Protein AF-A0A821E8X0-F1 (afdb_monomer)

Radius of gyration: 17.57 Å; Cα contacts (8 Å, |Δi|>4): 312; chains: 1; bounding box: 38×37×50 Å

Solvent-accessible surface area (backbone atoms only — not comparable to full-atom values): 11209 Å² total; per-residue (Å²): 101,41,53,55,31,28,46,51,40,46,49,54,53,49,54,29,69,76,65,68,41,63,65,61,46,63,68,47,55,81,60,68,79,56,89,47,58,72,60,90,82,61,58,71,84,34,89,43,39,35,38,46,49,31,26,50,44,35,32,33,53,45,46,32,52,53,23,59,74,68,68,35,64,71,61,25,52,52,31,51,54,51,40,58,50,48,58,52,47,46,53,74,66,29,52,42,74,78,47,99,88,43,33,34,58,23,36,52,37,88,67,97,72,61,74,22,38,36,44,53,30,58,48,21,46,52,50,19,47,75,69,71,67,46,78,82,60,63,64,74,58,51,50,35,25,55,55,42,39,50,74,70,22,58,52,87,61,19,32,28,33,39,35,56,60,76,77,78,86,47,84,61,34,80,31,71,41,69,61,27,12,40,50,53,18,54,50,30,46,77,66,72,42,55,68,69,76,19,40,55,41,39,56,30,55,71,79,119

Structure (mmCIF, N/CA/C/O backbone):
data_AF-A0A821E8X0-F1
#
_entry.id   AF-A0A821E8X0-F1
#
loop_
_atom_site.group_PDB
_atom_site.id
_atom_site.type_symbol
_atom_site.label_atom_id
_atom_site.label_alt_id
_atom_site.label_comp_id
_atom_site.label_asym_id
_atom_site.label_entity_id
_atom_site.label_seq_id
_atom_site.pdbx_PDB_ins_code
_atom_site.Cartn_x
_atom_site.Cartn_y
_atom_site.Cartn_z
_atom_site.occupancy
_atom_site.B_iso_or_equiv
_atom_site.auth_seq_id
_atom_site.auth_comp_id
_atom_site.auth_asym_id
_atom_site.auth_atom_id
_atom_site.pdbx_PDB_model_num
ATOM 1 N N . MET A 1 1 ? 11.176 7.048 7.424 1.00 54.38 1 MET A N 1
ATOM 2 C CA . MET A 1 1 ? 10.385 6.013 6.717 1.00 54.38 1 MET A CA 1
ATOM 3 C C . MET A 1 1 ? 9.177 5.729 7.616 1.00 54.38 1 MET A C 1
ATOM 5 O O . MET A 1 1 ? 8.821 6.705 8.246 1.00 54.38 1 MET A O 1
ATOM 9 N N . GLY A 1 2 ? 8.496 4.585 7.737 1.00 54.62 2 GLY A N 1
ATOM 10 C CA . GLY A 1 2 ? 7.294 4.522 8.618 1.00 54.62 2 GLY A CA 1
ATOM 11 C C . GLY A 1 2 ? 6.857 3.136 9.096 1.00 54.62 2 GLY A C 1
ATOM 12 O O . GLY A 1 2 ? 5.788 2.981 9.683 1.00 54.62 2 GLY A O 1
ATOM 13 N N . ASP A 1 3 ? 7.639 2.113 8.791 1.00 63.00 3 ASP A N 1
ATOM 14 C CA . ASP A 1 3 ? 7.228 0.715 8.808 1.00 63.00 3 ASP A CA 1
ATOM 15 C C . ASP A 1 3 ? 7.096 0.111 10.208 1.00 63.00 3 ASP A C 1
ATOM 17 O O . ASP A 1 3 ? 6.055 -0.471 10.493 1.00 63.00 3 ASP A O 1
ATOM 21 N N . VAL A 1 4 ? 8.068 0.292 11.107 1.00 69.00 4 VAL A N 1
ATOM 22 C CA . VAL A 1 4 ? 8.032 -0.355 12.437 1.00 69.00 4 VAL A CA 1
ATOM 23 C C . VAL A 1 4 ? 6.888 0.181 13.296 1.00 69.00 4 VAL A C 1
ATOM 25 O O . VAL A 1 4 ? 6.180 -0.595 13.928 1.00 69.00 4 VAL A O 1
ATOM 28 N N . THR A 1 5 ? 6.640 1.490 13.269 1.00 76.00 5 THR A N 1
ATOM 29 C CA . THR A 1 5 ? 5.491 2.081 13.975 1.00 76.00 5 THR A CA 1
ATOM 30 C C . THR A 1 5 ? 4.170 1.652 13.367 1.00 76.00 5 THR A C 1
ATOM 32 O O . THR A 1 5 ? 3.249 1.303 14.093 1.00 76.00 5 THR A O 1
ATOM 35 N N . THR A 1 6 ? 4.069 1.614 12.038 1.00 81.06 6 THR A N 1
ATOM 36 C CA . THR A 1 6 ? 2.856 1.116 11.380 1.00 81.06 6 THR A CA 1
ATOM 37 C C . THR A 1 6 ? 2.5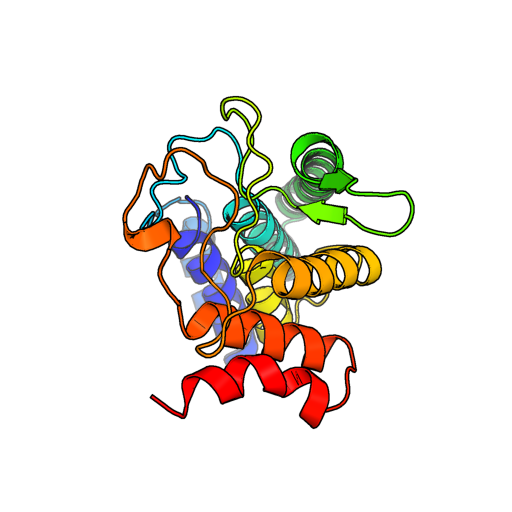85 -0.337 11.772 1.00 81.06 6 THR A C 1
ATOM 39 O O . THR A 1 6 ? 1.462 -0.663 12.144 1.00 81.06 6 THR A O 1
ATOM 42 N N . ILE A 1 7 ? 3.611 -1.193 11.750 1.00 84.69 7 ILE A N 1
ATOM 43 C CA . ILE A 1 7 ? 3.509 -2.597 12.163 1.00 84.69 7 ILE A CA 1
ATOM 44 C C . ILE A 1 7 ? 3.108 -2.692 13.634 1.00 84.69 7 ILE A C 1
ATOM 46 O O . ILE A 1 7 ? 2.166 -3.408 13.939 1.00 84.69 7 ILE A O 1
ATOM 50 N N . PHE A 1 8 ? 3.724 -1.916 14.526 1.00 84.62 8 PHE A N 1
ATOM 51 C CA . PHE A 1 8 ? 3.355 -1.878 15.942 1.00 84.62 8 PHE A CA 1
ATOM 52 C C . PHE A 1 8 ? 1.869 -1.552 16.154 1.00 84.62 8 PHE A C 1
ATOM 54 O O . PHE A 1 8 ? 1.191 -2.215 16.941 1.00 84.62 8 PHE A O 1
ATOM 61 N N . ILE A 1 9 ? 1.342 -0.552 15.440 1.00 85.38 9 ILE A N 1
ATOM 62 C CA . ILE A 1 9 ? -0.074 -0.160 15.514 1.00 85.38 9 ILE A CA 1
ATOM 63 C C . ILE A 1 9 ? -0.972 -1.303 15.018 1.00 85.38 9 ILE A C 1
ATOM 65 O O . ILE A 1 9 ? -1.963 -1.639 15.669 1.00 85.38 9 ILE A O 1
ATOM 69 N N . LEU A 1 10 ? -0.617 -1.909 13.883 1.00 88.38 10 LEU A N 1
ATOM 70 C CA . LEU A 1 10 ? -1.367 -3.013 13.279 1.00 88.38 10 LEU A CA 1
ATOM 71 C C . LEU A 1 10 ? -1.365 -4.265 14.164 1.00 88.38 10 LEU A C 1
ATOM 73 O O . LEU A 1 10 ? -2.420 -4.839 14.422 1.00 88.38 10 LEU A O 1
ATOM 77 N N . GLU A 1 11 ? -0.204 -4.659 14.679 1.00 90.94 11 GLU A N 1
ATOM 78 C CA . GLU A 1 11 ? -0.056 -5.804 15.576 1.00 90.94 11 GLU A CA 1
ATOM 79 C C . GLU A 1 11 ? -0.778 -5.569 16.904 1.00 90.94 11 GLU A C 1
ATOM 81 O O . GLU A 1 11 ? -1.419 -6.483 17.416 1.00 90.94 11 GLU A O 1
ATOM 86 N N . THR A 1 12 ? -0.757 -4.344 17.442 1.00 89.12 12 THR A N 1
ATOM 87 C CA . THR A 1 12 ? -1.530 -3.997 18.647 1.00 89.12 12 THR A CA 1
ATOM 88 C C . THR A 1 12 ? -3.028 -4.227 18.429 1.00 89.12 12 THR A C 1
ATOM 90 O O . THR A 1 12 ? -3.690 -4.821 19.285 1.00 89.12 12 THR A O 1
ATOM 93 N N . LEU A 1 13 ? -3.567 -3.804 17.278 1.00 90.19 13 LEU A N 1
ATOM 94 C CA . LEU A 1 13 ? -4.963 -4.059 16.908 1.00 90.19 13 LEU A CA 1
ATOM 95 C C . LEU A 1 13 ? -5.251 -5.558 16.772 1.00 90.19 13 LEU A C 1
ATOM 97 O O . LEU A 1 13 ? -6.260 -6.041 17.289 1.00 90.19 13 LEU A O 1
ATOM 101 N N . GLU A 1 14 ? -4.378 -6.302 16.103 1.00 94.12 14 GLU A N 1
ATOM 102 C CA . GLU A 1 14 ? -4.617 -7.719 15.835 1.00 94.12 14 GLU A CA 1
ATOM 103 C C . GLU A 1 14 ? -4.514 -8.584 17.095 1.00 94.12 14 GLU A C 1
ATOM 105 O O . GLU A 1 14 ? -5.371 -9.436 17.339 1.00 94.12 14 GLU A O 1
ATOM 110 N N . LEU A 1 15 ? -3.540 -8.303 17.964 1.00 93.88 15 LEU A N 1
ATOM 111 C CA . LEU A 1 15 ? -3.424 -8.950 19.270 1.00 93.88 15 LEU A CA 1
ATOM 112 C C . LEU A 1 15 ? -4.677 -8.719 20.116 1.00 93.88 15 LEU A C 1
ATOM 114 O O . LEU A 1 15 ? -5.174 -9.659 20.744 1.00 93.88 15 LEU A O 1
ATOM 118 N N . TYR A 1 16 ? -5.235 -7.504 20.096 1.00 94.19 16 TYR A N 1
ATOM 119 C CA . TYR A 1 16 ? -6.516 -7.242 20.747 1.00 94.19 16 TYR A CA 1
ATOM 120 C C . TYR A 1 16 ? -7.645 -8.071 20.123 1.00 94.19 16 TYR A C 1
ATOM 122 O O . TYR A 1 16 ? -8.392 -8.716 20.853 1.00 94.19 16 TYR A O 1
ATOM 130 N N . ARG A 1 17 ? -7.765 -8.122 18.793 1.00 93.12 17 ARG A N 1
ATOM 131 C CA . ARG A 1 17 ? -8.826 -8.894 18.120 1.00 93.12 17 ARG A CA 1
ATOM 132 C C . ARG A 1 17 ? -8.772 -10.389 18.430 1.00 93.12 17 ARG A C 1
ATOM 134 O O . ARG A 1 17 ? -9.822 -11.008 18.582 1.00 93.12 17 ARG A O 1
ATOM 141 N N . TRP A 1 18 ? -7.579 -10.970 18.548 1.00 94.94 18 TRP A N 1
ATOM 142 C CA . TRP A 1 18 ? -7.419 -12.394 18.864 1.00 94.94 18 TRP A CA 1
ATOM 143 C C . TRP A 1 18 ? -7.712 -12.733 20.323 1.00 94.94 18 TRP A C 1
ATOM 145 O O . TRP A 1 18 ? -8.209 -13.819 20.615 1.00 94.94 18 TRP A O 1
ATOM 155 N N . THR A 1 19 ? -7.386 -11.830 21.246 1.00 96.44 19 THR A N 1
ATOM 156 C CA . THR A 1 19 ? -7.441 -12.108 22.691 1.00 96.44 19 THR A CA 1
ATOM 157 C C . THR A 1 19 ? -8.659 -11.503 23.379 1.00 96.44 19 THR A C 1
ATOM 159 O O . THR A 1 19 ? -9.064 -11.976 24.440 1.00 96.44 19 THR A O 1
ATOM 162 N N . ASN A 1 20 ? -9.244 -10.463 22.783 1.00 94.94 20 ASN A N 1
ATOM 163 C CA . ASN A 1 20 ? -10.219 -9.566 23.395 1.00 94.94 20 ASN A CA 1
ATOM 164 C C . ASN A 1 20 ? -9.734 -8.976 24.743 1.00 94.94 20 ASN A C 1
ATOM 166 O O . ASN A 1 20 ? -10.546 -8.656 25.616 1.00 94.94 20 ASN A O 1
ATOM 170 N N . ASP A 1 21 ? -8.414 -8.844 24.938 1.00 96.44 21 ASP A N 1
ATOM 171 C CA . ASP A 1 21 ? -7.816 -8.317 26.169 1.00 96.44 21 ASP A CA 1
ATOM 172 C C . ASP A 1 21 ? -7.805 -6.782 26.166 1.00 96.44 21 ASP A C 1
ATOM 174 O O . ASP A 1 21 ? -6.928 -6.115 25.611 1.00 96.44 21 ASP A O 1
ATOM 178 N N . PHE A 1 22 ? -8.815 -6.207 26.815 1.00 95.25 22 PHE A N 1
ATOM 179 C CA . PHE A 1 22 ? -8.956 -4.759 26.925 1.00 95.25 22 PHE A CA 1
ATOM 180 C C . PHE A 1 22 ? -7.922 -4.113 27.864 1.00 95.25 22 PHE A C 1
ATOM 182 O O . PHE A 1 22 ? -7.630 -2.926 27.716 1.00 95.25 22 PHE A O 1
ATOM 189 N N . ILE A 1 23 ? -7.367 -4.852 28.835 1.00 95.38 23 ILE A N 1
ATOM 190 C CA . ILE A 1 23 ? -6.338 -4.317 29.742 1.00 95.38 23 ILE A CA 1
ATOM 191 C C . ILE A 1 23 ? -5.039 -4.147 28.961 1.00 95.38 23 ILE A C 1
ATOM 193 O O . ILE A 1 23 ? -4.480 -3.053 28.963 1.00 95.38 23 ILE A O 1
ATOM 197 N N . PHE A 1 24 ? -4.635 -5.182 28.218 1.00 94.56 24 PHE A N 1
ATOM 198 C CA . PHE A 1 24 ? -3.509 -5.105 27.288 1.00 94.56 24 PHE A CA 1
ATOM 199 C C . PHE A 1 24 ? -3.659 -3.921 26.331 1.00 94.56 24 PHE A C 1
ATOM 201 O O . PHE A 1 24 ? -2.756 -3.093 26.227 1.00 94.56 24 PHE A O 1
ATOM 208 N N . LEU A 1 25 ? -4.819 -3.789 25.675 1.00 92.81 25 LEU A N 1
ATOM 209 C CA . LEU A 1 25 ? -5.039 -2.687 24.740 1.00 92.81 25 LEU A CA 1
ATOM 210 C C . LEU A 1 25 ? -4.898 -1.319 25.426 1.00 92.81 25 LEU A C 1
ATOM 212 O O . LEU A 1 25 ? -4.262 -0.417 24.883 1.00 92.81 25 LEU A O 1
ATOM 216 N N . LYS A 1 26 ? -5.457 -1.163 26.630 1.00 91.50 26 LYS A N 1
ATOM 217 C CA . LYS A 1 26 ? -5.359 0.081 27.402 1.00 91.50 26 LYS A CA 1
ATOM 218 C C . LYS A 1 26 ? -3.910 0.439 27.747 1.00 91.50 26 LYS A C 1
ATOM 220 O O . LYS A 1 26 ? -3.579 1.624 27.725 1.00 91.50 26 LYS A O 1
ATOM 225 N N . ASP A 1 27 ? -3.077 -0.554 28.044 1.00 92.44 27 ASP A N 1
ATOM 226 C CA . ASP A 1 27 ? -1.661 -0.359 28.368 1.00 92.44 27 ASP A CA 1
ATOM 227 C C . ASP A 1 27 ? -0.831 -0.015 27.123 1.00 92.44 27 ASP A C 1
ATOM 229 O O . ASP A 1 27 ? 0.081 0.806 27.197 1.00 92.44 27 ASP A O 1
ATOM 233 N N . MET A 1 28 ? -1.174 -0.584 25.964 1.00 89.88 28 MET A N 1
ATOM 234 C CA . MET A 1 28 ? -0.474 -0.335 24.698 1.00 89.88 28 MET A CA 1
ATOM 235 C C . MET A 1 28 ? -0.863 0.989 24.036 1.00 89.88 28 MET A C 1
ATOM 237 O O . MET A 1 28 ? -0.031 1.620 23.383 1.00 89.88 28 MET A O 1
ATOM 241 N N . TYR A 1 29 ? -2.111 1.435 24.204 1.00 85.69 29 TYR A N 1
ATOM 242 C CA . TYR A 1 29 ? -2.669 2.607 2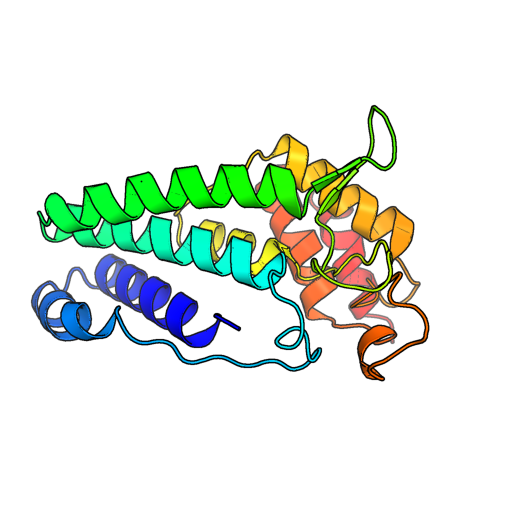3.517 1.00 85.69 29 TYR A CA 1
ATOM 243 C C . TYR A 1 29 ? -1.815 3.892 23.616 1.00 85.69 29 TYR A C 1
ATOM 245 O O . TYR A 1 29 ? -1.656 4.565 22.597 1.00 85.69 29 TYR A O 1
ATOM 253 N N . PRO A 1 30 ? -1.193 4.246 24.761 1.00 85.56 30 PRO A N 1
ATOM 254 C CA . PRO A 1 30 ? -0.316 5.418 24.853 1.00 85.56 30 PRO A CA 1
ATOM 255 C C . PRO A 1 30 ? 0.955 5.346 23.991 1.00 85.56 30 PRO A C 1
ATOM 257 O O . PRO A 1 30 ? 1.579 6.378 23.761 1.00 85.56 30 PRO A O 1
ATOM 260 N N . HIS A 1 31 ? 1.352 4.155 23.533 1.00 82.25 31 HIS A N 1
ATOM 261 C CA . HIS A 1 31 ? 2.586 3.908 22.773 1.00 82.25 31 HIS A CA 1
ATOM 262 C C . HIS A 1 31 ? 2.370 3.826 21.259 1.00 82.25 31 HIS A C 1
ATOM 264 O O . HIS A 1 31 ? 3.327 3.858 20.493 1.00 82.25 31 HIS A O 1
ATOM 270 N N . VAL A 1 32 ? 1.114 3.808 20.812 1.00 71.06 32 VAL A N 1
ATOM 271 C CA . VAL A 1 32 ? 0.694 3.860 19.395 1.00 71.06 32 VAL A CA 1
ATOM 272 C C . VAL A 1 32 ? 1.162 5.165 18.706 1.00 71.06 32 VAL A C 1
ATOM 274 O O . VAL A 1 32 ? 1.023 5.319 17.498 1.00 71.06 32 VAL A O 1
ATOM 277 N N . VAL A 1 33 ? 1.760 6.107 19.449 1.00 53.44 33 VAL A N 1
ATOM 278 C CA . VAL A 1 33 ? 2.046 7.490 19.033 1.00 53.44 33 VAL A CA 1
ATOM 279 C C . VAL A 1 33 ? 3.531 7.802 18.761 1.00 53.44 33 VAL A C 1
ATOM 281 O O . VAL A 1 33 ? 3.856 8.970 18.552 1.00 53.44 33 VAL A O 1
ATOM 284 N N . GLU A 1 34 ? 4.445 6.823 18.739 1.00 48.34 34 GLU A N 1
ATOM 285 C CA . GLU A 1 34 ? 5.883 7.080 18.500 1.00 48.34 34 GLU A CA 1
ATOM 286 C C . GLU A 1 34 ? 6.457 6.391 17.245 1.00 48.34 34 GLU A C 1
ATOM 288 O O . GLU A 1 34 ? 6.172 5.229 16.959 1.00 48.34 34 GLU A O 1
ATOM 293 N N . GLU A 1 35 ? 7.286 7.130 16.490 1.00 48.19 35 GLU A N 1
ATOM 294 C CA . GLU A 1 35 ? 7.830 6.757 15.172 1.00 48.19 35 GLU A CA 1
ATOM 295 C C . GLU A 1 35 ? 9.224 6.079 15.227 1.00 48.19 35 GLU A C 1
ATOM 297 O O . GLU A 1 35 ? 10.167 6.630 15.794 1.00 48.19 35 GLU A O 1
ATOM 302 N N . CYS A 1 36 ? 9.407 4.929 14.560 1.00 41.12 36 CYS A N 1
ATOM 303 C CA . CYS A 1 36 ? 10.711 4.312 14.254 1.00 41.12 36 CYS A CA 1
ATOM 304 C C . CYS A 1 36 ? 10.664 3.530 12.922 1.00 41.12 36 CYS A C 1
ATOM 306 O O . CYS A 1 36 ? 9.602 3.029 12.546 1.00 41.12 36 CYS A O 1
ATOM 308 N N . THR A 1 37 ? 11.762 3.506 12.137 1.00 53.66 37 THR A N 1
ATOM 309 C CA . THR A 1 37 ? 11.684 3.120 10.707 1.00 53.66 37 THR A CA 1
ATOM 310 C C . THR A 1 37 ? 12.984 2.572 10.091 1.00 53.66 37 THR A C 1
ATOM 312 O O . THR A 1 37 ? 14.045 3.140 10.359 1.00 53.66 37 THR A O 1
ATOM 315 N N . TYR A 1 38 ? 12.889 1.589 9.181 1.00 52.34 38 TYR A N 1
ATOM 316 C CA . TYR A 1 38 ? 13.962 1.096 8.288 1.00 52.34 38 TYR A CA 1
ATOM 317 C C . TYR A 1 38 ? 13.940 1.799 6.910 1.00 52.34 38 TYR A C 1
ATOM 319 O O . TYR A 1 38 ? 12.876 2.117 6.390 1.00 52.34 38 TYR A O 1
ATOM 327 N N . ASP A 1 39 ? 15.109 2.034 6.293 1.00 61.56 39 ASP A N 1
ATOM 328 C CA . ASP A 1 39 ? 15.235 2.660 4.958 1.00 61.56 39 ASP A CA 1
ATOM 329 C C . ASP A 1 39 ? 16.364 2.048 4.109 1.00 61.56 39 ASP A C 1
ATOM 331 O O . ASP A 1 39 ? 17.403 2.659 3.856 1.00 61.56 39 ASP A O 1
ATOM 335 N N . ILE A 1 40 ? 16.162 0.807 3.668 1.00 67.25 40 ILE A N 1
ATOM 336 C CA . ILE A 1 40 ? 17.119 0.081 2.818 1.00 67.25 40 ILE A CA 1
ATOM 337 C C . ILE A 1 40 ? 17.336 0.749 1.435 1.00 67.25 40 ILE A C 1
ATOM 339 O O . ILE A 1 40 ? 18.494 0.881 1.023 1.00 67.25 40 ILE A O 1
ATOM 343 N N . PRO A 1 41 ? 16.298 1.213 0.703 1.00 66.56 41 PRO A N 1
ATOM 344 C CA . PRO A 1 41 ? 16.485 1.840 -0.613 1.00 66.56 41 PRO A CA 1
ATOM 345 C C . PRO A 1 41 ? 16.945 3.311 -0.557 1.00 66.56 41 PRO A C 1
ATOM 347 O O . PRO A 1 41 ? 17.106 3.955 -1.604 1.00 66.56 41 PRO A O 1
ATOM 350 N N . TYR A 1 42 ? 17.190 3.842 0.644 1.00 77.62 42 TYR A N 1
ATOM 351 C CA . TYR A 1 42 ? 17.556 5.234 0.902 1.00 77.62 42 TYR A CA 1
ATOM 352 C C . TYR A 1 42 ? 16.543 6.231 0.312 1.00 77.62 42 TYR A C 1
ATOM 354 O O . TYR A 1 42 ? 16.898 7.211 -0.350 1.00 77.62 42 TYR A O 1
ATOM 362 N N . LEU A 1 43 ? 15.252 5.943 0.484 1.00 78.12 43 LEU A N 1
ATOM 363 C CA . LEU A 1 43 ? 14.151 6.797 0.050 1.00 78.12 43 LEU A CA 1
ATOM 364 C C . LEU A 1 43 ? 13.837 7.918 1.053 1.00 78.12 43 LEU A C 1
ATOM 366 O O . LEU A 1 43 ? 13.106 8.841 0.697 1.00 78.12 43 LEU A O 1
ATOM 370 N N . SER A 1 44 ? 14.402 7.897 2.267 1.00 76.94 44 SER A N 1
ATOM 371 C CA . SER A 1 44 ? 14.248 8.968 3.271 1.00 76.94 44 SER A CA 1
ATOM 372 C C . SER A 1 44 ? 14.777 10.326 2.817 1.00 76.94 44 SER A C 1
ATOM 374 O O . SER A 1 44 ? 14.353 11.349 3.348 1.00 76.94 44 SER A O 1
ATOM 376 N N . GLN A 1 45 ? 15.663 10.356 1.818 1.00 78.00 45 GLN A N 1
ATOM 377 C CA . GLN A 1 45 ? 16.133 11.601 1.209 1.00 78.00 45 GLN A CA 1
ATOM 378 C C . GLN A 1 45 ? 15.032 12.340 0.428 1.00 78.00 45 GLN A C 1
ATOM 380 O O . GLN A 1 45 ? 15.168 13.532 0.155 1.00 78.00 45 GLN A O 1
ATOM 385 N N . TYR A 1 46 ? 13.953 11.648 0.047 1.00 83.38 46 TYR A N 1
ATOM 386 C CA . TYR A 1 46 ? 12.857 12.240 -0.707 1.00 83.38 46 TYR A CA 1
ATOM 387 C C . TYR A 1 46 ? 11.720 12.696 0.216 1.00 83.38 46 TYR A C 1
ATOM 389 O O . TYR A 1 46 ? 11.353 11.970 1.140 1.00 83.38 46 TYR A O 1
ATOM 397 N N . PRO A 1 47 ? 11.080 13.849 -0.062 1.00 86.19 47 PRO A N 1
ATOM 398 C CA . PRO A 1 47 ? 10.037 14.399 0.809 1.00 86.19 47 PRO A CA 1
ATOM 399 C C . PRO A 1 47 ? 8.811 13.502 1.007 1.00 86.19 47 PRO A C 1
ATOM 401 O O . PRO A 1 47 ? 8.116 13.594 2.015 1.00 86.19 47 PRO A O 1
ATOM 404 N N . THR A 1 48 ? 8.469 12.687 0.013 1.00 89.81 48 THR A N 1
ATOM 405 C CA . THR A 1 48 ? 7.269 11.845 0.030 1.00 89.81 48 THR A CA 1
ATOM 406 C C . THR A 1 48 ? 7.518 10.623 -0.831 1.00 89.81 48 THR A C 1
ATOM 408 O O . THR A 1 48 ? 8.042 10.757 -1.937 1.00 89.81 48 THR A O 1
ATOM 411 N N . THR A 1 49 ? 7.134 9.450 -0.331 1.00 93.31 49 THR A N 1
ATOM 412 C CA . THR A 1 49 ? 7.312 8.157 -1.000 1.00 93.31 49 THR A CA 1
ATOM 413 C C . THR A 1 49 ? 6.002 7.381 -0.982 1.00 93.31 49 THR A C 1
ATOM 415 O O . THR A 1 49 ? 5.213 7.516 -0.040 1.00 93.31 49 THR A O 1
ATOM 418 N N . THR A 1 50 ? 5.751 6.569 -2.009 1.00 95.25 50 THR A N 1
ATOM 419 C CA . THR A 1 50 ? 4.497 5.797 -2.085 1.00 95.25 50 THR A CA 1
ATOM 420 C C . THR A 1 50 ? 4.427 4.736 -0.997 1.00 95.25 50 THR A C 1
ATOM 422 O O . THR A 1 50 ? 3.411 4.662 -0.311 1.00 95.25 50 THR A O 1
ATOM 425 N N . PHE A 1 51 ? 5.531 4.024 -0.752 1.00 93.31 51 PHE A N 1
ATOM 426 C CA . PHE A 1 51 ? 5.632 3.041 0.330 1.00 93.31 51 PHE A CA 1
ATOM 427 C C . PHE A 1 51 ? 5.184 3.621 1.678 1.00 93.31 51 PHE A C 1
ATOM 429 O O . PHE A 1 51 ? 4.224 3.141 2.277 1.00 93.31 51 PHE A O 1
ATOM 436 N N . ASN A 1 52 ? 5.795 4.728 2.120 1.00 89.56 52 ASN A N 1
ATOM 437 C CA . ASN A 1 52 ? 5.436 5.344 3.403 1.00 89.56 52 ASN A CA 1
ATOM 438 C C . ASN A 1 52 ? 4.007 5.869 3.408 1.00 89.56 52 ASN A C 1
ATOM 440 O O . ASN A 1 52 ? 3.357 5.870 4.446 1.00 89.56 52 ASN A O 1
ATOM 444 N N . SER A 1 53 ? 3.521 6.324 2.256 1.00 93.75 53 SER A N 1
ATOM 445 C CA . SER A 1 53 ? 2.163 6.835 2.150 1.00 93.75 53 SER A CA 1
ATOM 446 C C . SER A 1 53 ? 1.137 5.725 2.374 1.00 93.75 53 SER A C 1
ATOM 448 O O . SER A 1 53 ? 0.207 5.919 3.150 1.00 93.75 53 SER A O 1
ATOM 450 N N . PHE A 1 54 ? 1.319 4.547 1.769 1.00 95.75 54 PHE A N 1
ATOM 451 C CA . PHE A 1 54 ? 0.430 3.402 1.992 1.00 95.75 54 PHE A CA 1
ATOM 452 C C . PHE A 1 54 ? 0.571 2.814 3.399 1.00 95.75 54 PHE A C 1
ATOM 454 O O . PHE A 1 54 ? -0.438 2.442 3.994 1.00 95.75 54 PHE A O 1
ATOM 461 N N . MET A 1 55 ? 1.779 2.805 3.972 1.00 92.88 55 MET A N 1
ATOM 462 C CA . MET A 1 55 ? 1.979 2.449 5.384 1.00 92.88 55 MET A CA 1
ATOM 463 C C . MET A 1 55 ? 1.228 3.412 6.314 1.00 92.88 55 MET A C 1
ATOM 465 O O . MET A 1 55 ? 0.484 2.985 7.193 1.00 92.88 55 MET A O 1
ATOM 469 N N . HIS A 1 56 ? 1.322 4.719 6.060 1.00 91.44 56 HIS A N 1
ATOM 470 C CA . HIS A 1 56 ? 0.606 5.731 6.831 1.00 91.44 56 HIS A CA 1
ATOM 471 C C . HIS A 1 56 ? -0.919 5.585 6.720 1.00 91.44 56 HIS A C 1
ATOM 473 O O . HIS A 1 56 ? -1.617 5.697 7.726 1.00 91.44 56 HIS A O 1
ATOM 479 N N . LEU A 1 57 ? -1.451 5.284 5.528 1.00 95.25 57 LEU A N 1
ATOM 480 C CA . LEU A 1 57 ? -2.877 4.983 5.367 1.00 95.25 57 LEU A CA 1
ATOM 481 C C . LEU A 1 57 ? -3.299 3.758 6.194 1.00 95.25 57 LEU A C 1
ATOM 483 O O . LEU A 1 57 ? -4.344 3.812 6.842 1.00 95.25 57 LEU A O 1
ATOM 487 N N . ALA A 1 58 ? -2.493 2.688 6.207 1.00 95.50 58 ALA A N 1
ATOM 488 C CA . ALA A 1 58 ? -2.760 1.492 7.009 1.00 95.50 58 ALA A CA 1
ATOM 489 C C . ALA A 1 58 ? -2.804 1.817 8.510 1.00 95.50 58 ALA A C 1
ATOM 491 O O . ALA A 1 58 ? -3.762 1.454 9.192 1.00 95.50 58 ALA A O 1
ATOM 492 N N . ALA A 1 59 ? -1.814 2.570 9.001 1.00 91.12 59 ALA A N 1
ATOM 493 C CA . ALA A 1 59 ? -1.750 3.016 10.390 1.00 91.12 59 ALA A CA 1
ATOM 494 C C . ALA A 1 59 ? -2.962 3.875 10.775 1.00 91.12 59 ALA A C 1
ATOM 496 O O . ALA A 1 59 ? -3.592 3.630 11.799 1.00 91.12 59 ALA A O 1
ATOM 497 N N . LEU A 1 60 ? -3.335 4.855 9.945 1.00 92.44 60 LEU A N 1
ATOM 498 C CA . LEU A 1 60 ? -4.506 5.697 10.199 1.00 92.44 60 LEU A CA 1
ATOM 499 C C . LEU A 1 60 ? -5.801 4.881 10.247 1.00 92.44 60 LEU A C 1
ATOM 501 O O . LEU A 1 60 ? -6.653 5.158 11.090 1.00 92.44 60 LEU A O 1
ATOM 505 N N . HIS A 1 61 ? -5.950 3.880 9.376 1.00 94.38 61 HIS A N 1
ATOM 506 C CA . HIS A 1 61 ? -7.138 3.032 9.370 1.00 94.38 61 HIS A CA 1
ATOM 507 C C . HIS A 1 61 ? -7.209 2.141 10.616 1.00 94.38 61 HIS A C 1
ATOM 509 O O . HIS A 1 61 ? -8.246 2.100 11.277 1.00 94.38 61 HIS A O 1
ATOM 515 N N . ALA A 1 62 ? -6.088 1.532 11.010 1.00 93.69 62 ALA A N 1
ATOM 516 C CA . ALA A 1 62 ? -5.984 0.782 12.259 1.00 93.69 62 ALA A CA 1
ATOM 517 C C . ALA A 1 62 ? -6.265 1.663 13.488 1.00 93.69 62 ALA A C 1
ATOM 519 O O . ALA A 1 62 ? -7.029 1.277 14.371 1.00 93.69 62 ALA A O 1
ATOM 520 N N . CYS A 1 63 ? -5.726 2.886 13.524 1.00 90.62 63 CYS A N 1
ATOM 521 C CA . CYS A 1 63 ? -6.017 3.858 14.578 1.00 90.62 63 CYS A CA 1
ATOM 522 C C . CYS A 1 63 ? -7.502 4.232 14.630 1.00 90.62 63 CYS A C 1
ATOM 524 O O . CYS A 1 63 ? -8.051 4.364 15.721 1.00 90.62 63 CYS A O 1
ATOM 526 N N . MET A 1 64 ? -8.181 4.384 13.490 1.00 93.44 64 MET A N 1
ATOM 527 C CA . MET A 1 64 ? -9.631 4.618 13.471 1.00 93.44 64 MET A CA 1
ATOM 528 C C . MET A 1 64 ? -10.405 3.457 14.112 1.00 93.44 64 MET A C 1
ATOM 530 O O . MET A 1 64 ? -11.342 3.694 14.873 1.00 93.44 64 MET A O 1
ATOM 534 N N . GLU A 1 65 ? -10.000 2.207 13.887 1.00 95.56 65 GLU A N 1
ATOM 535 C CA . GLU A 1 65 ? -10.618 1.070 14.578 1.00 95.56 65 GLU A CA 1
ATOM 536 C C . GLU A 1 65 ? -10.328 1.065 16.082 1.00 95.56 65 GLU A C 1
ATOM 538 O O . GLU A 1 65 ? -11.256 0.978 16.890 1.00 95.56 65 GLU A O 1
ATOM 543 N N . LEU A 1 66 ? -9.059 1.225 16.470 1.00 91.12 66 LEU A N 1
ATOM 544 C CA . LEU A 1 66 ? -8.638 1.270 17.873 1.00 91.12 66 LEU A CA 1
ATOM 545 C C . LEU A 1 66 ? -9.354 2.385 18.645 1.00 91.12 66 LEU A C 1
ATOM 547 O O . LEU A 1 66 ? -9.886 2.161 19.729 1.00 91.12 66 LEU A O 1
ATOM 551 N N . THR A 1 67 ? -9.419 3.585 18.073 1.00 91.31 67 THR A N 1
ATOM 552 C CA . THR A 1 67 ? -10.113 4.732 18.678 1.00 91.31 67 THR A CA 1
ATOM 553 C C . THR A 1 67 ? -11.616 4.492 18.795 1.00 91.31 67 THR A C 1
ATOM 555 O O . THR A 1 67 ? -12.205 4.867 19.809 1.00 91.31 67 THR A O 1
ATOM 558 N N . SER A 1 68 ? -12.239 3.807 17.828 1.00 95.06 68 SER A N 1
ATOM 559 C CA . SER A 1 68 ? -13.643 3.394 17.936 1.00 95.06 68 SER A CA 1
ATOM 560 C C . SER A 1 68 ? -13.859 2.401 19.079 1.00 95.06 68 SER A C 1
ATOM 562 O O . SER A 1 68 ? -14.822 2.547 19.828 1.00 95.06 68 SER A O 1
ATOM 564 N N . ILE A 1 69 ? -12.968 1.417 19.246 1.00 95.12 69 ILE A N 1
ATOM 565 C CA . ILE A 1 69 ? -13.024 0.436 20.346 1.00 95.12 69 ILE A CA 1
ATOM 566 C C . ILE A 1 69 ? -12.876 1.142 21.701 1.00 95.12 69 ILE A C 1
ATOM 568 O O . ILE A 1 69 ? -13.609 0.858 22.649 1.00 95.12 69 ILE A O 1
ATOM 572 N N . MET A 1 70 ? -11.962 2.111 21.781 1.00 94.25 70 MET A N 1
ATOM 573 C CA . MET A 1 70 ? -11.681 2.882 22.995 1.00 94.25 70 MET A CA 1
ATOM 574 C C . MET A 1 70 ? -12.704 3.993 23.279 1.00 94.25 70 MET A C 1
ATOM 576 O O . MET A 1 70 ? -12.607 4.656 24.311 1.00 94.25 70 MET A O 1
ATOM 580 N N . ASN A 1 71 ? -13.696 4.194 22.403 1.00 96.00 71 ASN A N 1
ATOM 581 C CA . ASN A 1 71 ? -14.634 5.322 22.441 1.00 96.00 71 ASN A CA 1
ATOM 582 C C . ASN A 1 71 ? -13.941 6.707 22.435 1.00 96.00 71 ASN A C 1
ATOM 584 O O . ASN A 1 71 ? -14.474 7.683 22.966 1.00 96.00 71 ASN A O 1
ATOM 588 N N . ASP A 1 72 ? -12.765 6.819 21.810 1.00 93.44 72 ASP A N 1
ATOM 589 C CA . ASP A 1 72 ? -12.022 8.073 21.639 1.00 93.44 72 ASP A CA 1
ATOM 590 C C . ASP A 1 72 ? -12.441 8.784 20.343 1.00 93.44 72 ASP A C 1
ATOM 592 O O . ASP A 1 72 ? -11.773 8.739 19.308 1.00 93.44 72 ASP A O 1
ATOM 596 N N . THR A 1 73 ? -13.584 9.470 20.400 1.00 96.56 73 THR A N 1
ATOM 597 C CA . THR A 1 73 ? -14.143 10.182 19.237 1.00 96.56 73 THR A CA 1
ATOM 598 C C . THR A 1 73 ? -13.246 11.322 18.744 1.00 96.56 73 THR A C 1
ATOM 600 O O . THR A 1 73 ? -13.251 11.652 17.558 1.00 96.56 73 THR A O 1
ATOM 603 N N . MET A 1 74 ? -12.469 11.950 19.633 1.00 93.19 74 MET A N 1
ATOM 604 C CA . MET A 1 74 ? -11.613 13.075 19.252 1.00 93.19 74 MET A CA 1
ATOM 605 C C . MET A 1 74 ? -10.455 12.603 18.375 1.00 93.19 74 MET A C 1
ATOM 607 O O . MET A 1 74 ? -10.196 13.204 17.330 1.00 93.19 74 MET A O 1
ATOM 611 N N . THR A 1 75 ? -9.766 11.541 18.790 1.00 85.25 75 THR A N 1
ATOM 612 C CA . THR A 1 75 ? -8.655 10.974 18.019 1.00 85.25 75 THR A CA 1
ATOM 613 C C . THR A 1 75 ? -9.164 10.294 16.754 1.00 85.25 75 THR A C 1
ATOM 615 O O . THR A 1 75 ? -8.570 10.502 15.698 1.00 85.25 75 THR A O 1
ATOM 618 N N . TYR A 1 76 ? -10.317 9.613 16.813 1.00 93.12 76 TYR A N 1
ATOM 619 C CA . TYR A 1 76 ? -10.979 9.066 15.624 1.00 93.12 76 TYR A CA 1
ATOM 620 C C . TYR A 1 76 ? -11.144 10.122 14.522 1.00 93.12 76 TYR A C 1
ATOM 622 O O . TYR A 1 76 ? -10.695 9.920 13.395 1.00 93.12 76 TYR A O 1
ATOM 630 N N . ASN A 1 77 ? -11.724 11.284 14.852 1.00 93.31 77 ASN A N 1
ATOM 631 C CA . ASN A 1 77 ? -11.963 12.350 13.874 1.00 93.31 77 ASN A CA 1
ATOM 632 C C . ASN A 1 77 ? -10.660 12.898 13.275 1.00 93.31 77 ASN A C 1
ATOM 634 O O . ASN A 1 77 ? -10.602 13.150 12.073 1.00 93.31 77 ASN A O 1
ATOM 638 N N . LYS A 1 78 ? -9.598 13.027 14.082 1.00 88.94 78 LYS A N 1
A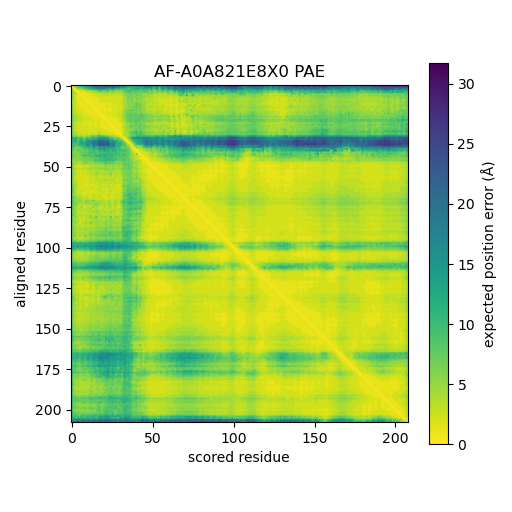TOM 639 C CA . LYS A 1 78 ? -8.274 13.430 13.581 1.00 88.94 78 LYS A CA 1
ATOM 640 C C . LYS A 1 78 ? -7.725 12.405 12.592 1.00 88.94 78 LYS A C 1
ATOM 642 O O . LYS A 1 78 ? -7.301 12.788 11.507 1.00 88.94 78 LYS A O 1
ATOM 647 N N . CYS A 1 79 ? -7.766 11.116 12.936 1.00 88.69 79 CYS A N 1
ATOM 648 C CA . CYS A 1 79 ? -7.304 10.049 12.048 1.00 88.69 79 CYS A CA 1
ATOM 649 C C . CYS A 1 79 ? -8.104 10.019 10.741 1.00 88.69 79 CYS A C 1
ATOM 651 O O . CYS A 1 79 ? -7.513 9.919 9.666 1.00 88.69 79 CYS A O 1
ATOM 653 N N . TYR A 1 80 ? -9.424 10.182 10.827 1.00 93.12 80 TYR A N 1
ATOM 654 C CA . TYR A 1 80 ? -10.317 10.253 9.675 1.00 93.12 80 TYR A CA 1
ATOM 655 C C . TYR A 1 80 ? -9.954 11.422 8.750 1.00 93.12 80 TYR A C 1
ATOM 657 O O . TYR A 1 80 ? -9.686 11.221 7.566 1.00 93.12 80 TYR A O 1
ATOM 665 N N . GLU A 1 81 ? -9.872 12.646 9.271 1.00 92.00 81 GLU A N 1
ATOM 666 C CA . GLU A 1 81 ? -9.511 13.827 8.477 1.00 92.00 81 GLU A CA 1
ATOM 667 C C . GLU A 1 81 ? -8.117 13.698 7.845 1.00 92.00 81 GLU A C 1
ATOM 669 O O . GLU A 1 81 ? -7.949 13.967 6.648 1.00 92.00 81 GLU A O 1
ATOM 674 N N . SER A 1 82 ? -7.134 13.223 8.618 1.00 90.19 82 SER A N 1
ATOM 675 C CA . SER A 1 82 ? -5.777 12.949 8.142 1.00 90.19 82 SER A CA 1
ATOM 676 C C . SER A 1 82 ? -5.759 11.913 7.021 1.00 90.19 82 SER A C 1
ATOM 678 O O . SER A 1 82 ? -5.049 12.110 6.036 1.00 90.19 82 SER A O 1
ATOM 680 N N . TYR A 1 83 ? -6.575 10.861 7.108 1.00 93.06 83 TYR A N 1
ATOM 681 C CA . TYR A 1 83 ? -6.660 9.818 6.086 1.00 93.06 83 TYR A CA 1
ATOM 682 C C . TYR A 1 83 ? -7.143 10.385 4.750 1.00 93.06 83 TYR A C 1
ATOM 684 O O . TYR A 1 83 ? -6.478 10.234 3.722 1.00 93.06 83 TYR A O 1
ATOM 692 N N . PHE A 1 84 ? -8.259 11.122 4.746 1.00 94.25 84 PHE A N 1
ATOM 693 C CA . PHE A 1 84 ? -8.778 11.721 3.510 1.00 94.25 84 PHE A CA 1
ATOM 694 C C . PHE A 1 84 ? -7.852 12.795 2.944 1.00 94.25 84 PHE A C 1
ATOM 696 O O . PHE A 1 84 ? -7.770 12.960 1.722 1.00 94.25 84 PHE A O 1
ATOM 703 N N . PHE A 1 85 ? -7.150 13.533 3.803 1.00 93.00 85 PHE A N 1
ATOM 704 C CA . PHE A 1 85 ? -6.120 14.459 3.358 1.00 93.00 85 PHE A CA 1
ATOM 705 C C . PHE A 1 85 ? -4.952 13.716 2.695 1.00 93.00 85 PHE A C 1
ATOM 707 O O . PHE A 1 85 ? -4.568 14.078 1.580 1.00 93.00 85 PHE A O 1
ATOM 714 N N . ALA A 1 86 ? -4.444 12.651 3.319 1.00 93.12 86 ALA A N 1
ATOM 715 C CA . ALA A 1 86 ? -3.357 11.832 2.792 1.00 93.12 86 ALA A CA 1
ATOM 716 C C . ALA A 1 86 ? -3.720 11.212 1.434 1.00 93.12 86 ALA A C 1
ATOM 718 O O . ALA A 1 86 ? -2.977 11.395 0.474 1.00 93.12 86 ALA A O 1
ATOM 719 N N . VAL A 1 87 ? -4.904 10.602 1.295 1.00 96.25 87 VAL A N 1
ATOM 720 C CA . VAL A 1 87 ? -5.411 10.053 0.017 1.00 96.25 87 VAL A CA 1
ATOM 721 C C . VAL A 1 87 ? -5.393 11.100 -1.105 1.00 96.25 87 VAL A C 1
ATOM 723 O O . VAL A 1 87 ? -4.951 10.814 -2.224 1.00 96.25 87 VAL A O 1
ATOM 726 N N . LYS A 1 88 ? -5.827 12.336 -0.815 1.00 96.31 88 LYS A N 1
ATOM 727 C CA . LYS A 1 88 ? -5.794 13.450 -1.781 1.00 96.31 88 LYS A CA 1
ATOM 728 C C . LYS A 1 88 ? -4.367 13.857 -2.143 1.00 96.31 88 LYS A C 1
ATOM 730 O O . LYS A 1 88 ? -4.097 14.120 -3.315 1.00 96.31 88 LYS A O 1
ATOM 735 N N . GLN A 1 89 ? -3.459 13.922 -1.167 1.00 95.75 89 GLN A N 1
ATOM 736 C CA . GLN A 1 89 ? -2.060 14.270 -1.428 1.00 95.75 89 GLN A CA 1
ATOM 737 C C . GLN A 1 89 ? -1.348 13.185 -2.232 1.00 95.75 89 GLN A C 1
ATOM 739 O O . GLN A 1 89 ? -0.650 13.531 -3.178 1.00 95.75 89 GLN A O 1
ATOM 744 N N . ILE A 1 90 ? -1.587 11.905 -1.939 1.00 96.31 90 ILE A N 1
ATOM 745 C CA . ILE A 1 90 ? -1.050 10.774 -2.710 1.00 96.31 90 ILE A CA 1
ATOM 746 C C . ILE A 1 90 ? -1.450 10.905 -4.180 1.00 96.31 90 ILE A C 1
ATOM 748 O O . ILE A 1 90 ? -0.585 10.881 -5.052 1.00 96.31 90 ILE A O 1
ATOM 752 N N . ASN A 1 91 ? -2.735 11.148 -4.461 1.00 95.44 91 ASN A N 1
ATOM 753 C CA . ASN A 1 91 ? -3.192 11.357 -5.837 1.00 95.44 91 ASN A CA 1
ATOM 754 C C . ASN A 1 91 ? -2.494 12.549 -6.506 1.00 95.44 91 ASN A C 1
ATOM 756 O O . ASN A 1 91 ? -2.094 12.485 -7.659 1.00 95.44 91 ASN A O 1
ATOM 760 N N . ARG A 1 92 ? -2.370 13.668 -5.790 1.00 96.06 92 ARG A N 1
ATOM 761 C CA . ARG A 1 92 ? -1.826 14.910 -6.351 1.00 96.06 92 ARG A CA 1
ATOM 762 C C . ARG A 1 92 ? -0.320 14.840 -6.603 1.00 96.06 92 ARG A C 1
ATOM 764 O O . ARG A 1 92 ? 0.167 15.472 -7.533 1.00 96.06 92 ARG A O 1
ATOM 771 N N . LEU A 1 93 ? 0.410 14.175 -5.715 1.00 95.44 93 LEU A N 1
ATOM 772 C CA . LEU A 1 93 ? 1.868 14.220 -5.659 1.00 95.44 93 LEU A CA 1
ATOM 773 C C . LEU A 1 93 ? 2.527 13.015 -6.318 1.00 95.44 93 LEU A C 1
ATOM 775 O O . LEU A 1 93 ? 3.571 13.170 -6.947 1.00 95.44 93 LEU A O 1
ATOM 779 N N . LEU A 1 94 ?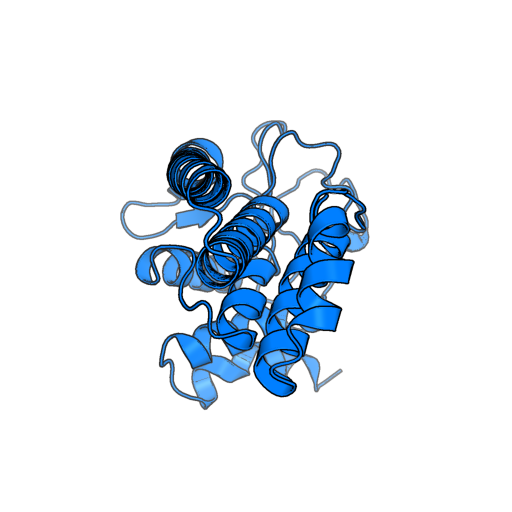 1.950 11.829 -6.130 1.00 96.75 94 LEU A N 1
ATOM 780 C CA . LEU A 1 94 ? 2.595 10.566 -6.473 1.00 96.75 94 LEU A CA 1
ATOM 781 C C . LEU A 1 94 ? 1.968 9.908 -7.694 1.00 96.75 94 LEU A C 1
ATOM 783 O O . LEU A 1 94 ? 2.670 9.198 -8.401 1.00 96.75 94 LEU A O 1
ATOM 787 N N . TRP A 1 95 ? 0.680 10.116 -7.974 1.00 97.25 95 TRP A N 1
ATOM 788 C CA . TRP A 1 95 ? 0.074 9.499 -9.150 1.00 97.25 95 TRP A CA 1
ATOM 789 C C . TRP A 1 95 ? 0.607 10.128 -10.443 1.00 97.25 95 TRP A C 1
ATOM 791 O O . TRP A 1 95 ? 0.421 11.317 -10.707 1.00 97.25 95 TRP A O 1
ATOM 801 N N . TYR A 1 96 ? 1.264 9.311 -11.262 1.00 96.31 96 TYR A N 1
ATOM 802 C CA . TYR A 1 96 ? 1.746 9.681 -12.582 1.00 96.31 96 TYR A CA 1
ATOM 803 C C . TYR A 1 96 ? 0.871 9.046 -13.662 1.00 96.31 96 TYR A C 1
ATOM 805 O O . TYR A 1 96 ? 0.688 7.828 -13.715 1.00 96.31 96 TYR A O 1
ATOM 813 N N . HIS A 1 97 ? 0.347 9.898 -14.541 1.00 94.50 97 HIS A N 1
ATOM 814 C CA . HIS A 1 97 ? -0.357 9.478 -15.743 1.00 94.50 97 HIS A CA 1
ATOM 815 C C . HIS A 1 97 ? 0.657 9.199 -16.852 1.00 94.50 97 HIS A C 1
ATOM 817 O O . HIS A 1 97 ? 1.282 10.122 -17.370 1.00 94.50 97 HIS A O 1
ATOM 823 N N . ASP A 1 98 ? 0.794 7.924 -17.201 1.00 86.31 98 ASP A N 1
ATOM 824 C CA . ASP A 1 98 ? 1.615 7.460 -18.322 1.00 86.31 98 ASP A CA 1
ATOM 825 C C . ASP A 1 98 ? 0.837 7.603 -19.645 1.00 86.31 98 ASP A C 1
ATOM 827 O O . ASP A 1 98 ? 1.359 8.064 -20.657 1.00 86.31 98 ASP A O 1
ATOM 831 N N . SER A 1 99 ? -0.468 7.321 -19.609 1.00 87.62 99 SER A N 1
ATOM 832 C CA . SER A 1 99 ? -1.423 7.637 -20.672 1.00 87.62 99 SER A CA 1
ATOM 833 C C . SER A 1 99 ? -2.812 7.940 -20.086 1.00 87.62 99 SER A C 1
ATOM 835 O O . SER A 1 99 ? -2.971 8.098 -18.873 1.00 87.62 99 SER A O 1
ATOM 837 N N . ILE A 1 100 ? -3.840 8.039 -20.939 1.00 80.62 100 ILE A N 1
ATOM 838 C CA . ILE A 1 100 ? -5.240 8.162 -20.490 1.00 80.62 100 ILE A CA 1
ATOM 839 C C . ILE A 1 100 ? -5.653 6.919 -19.684 1.00 80.62 100 ILE A C 1
ATOM 841 O O . ILE A 1 100 ? -6.328 7.037 -18.658 1.00 80.62 100 ILE A O 1
ATOM 845 N N . ASP A 1 101 ? -5.199 5.740 -20.112 1.00 85.69 101 ASP A N 1
ATOM 846 C CA . ASP A 1 101 ? -5.622 4.464 -19.538 1.00 85.69 101 ASP A CA 1
ATOM 847 C C . ASP A 1 101 ? -4.607 3.887 -18.547 1.00 85.69 101 ASP A C 1
ATOM 849 O O . ASP A 1 101 ? -5.008 3.190 -17.611 1.00 85.69 101 ASP A O 1
ATOM 853 N N . THR A 1 102 ? -3.327 4.246 -18.670 1.00 90.12 102 THR A N 1
ATOM 854 C CA . THR A 1 102 ? -2.231 3.731 -17.836 1.00 90.12 102 THR A CA 1
ATOM 855 C C . THR A 1 102 ? -1.674 4.783 -16.882 1.00 90.12 102 THR A C 1
ATOM 857 O O . THR A 1 102 ? -1.599 5.975 -17.179 1.00 90.12 102 THR A O 1
ATOM 860 N N . GLY A 1 103 ? -1.242 4.335 -15.710 1.00 95.81 103 GLY A N 1
ATOM 861 C CA . GLY A 1 103 ? -0.578 5.183 -14.734 1.00 95.81 103 GLY A CA 1
ATOM 862 C C . GLY A 1 103 ? -0.086 4.371 -13.553 1.00 95.81 103 GLY A C 1
ATOM 863 O O . GLY A 1 103 ? -0.475 3.215 -13.373 1.00 95.81 103 GLY A O 1
ATOM 864 N N . TYR A 1 104 ? 0.788 4.977 -12.766 1.00 97.81 104 TYR A N 1
ATOM 865 C CA . TYR A 1 104 ? 1.370 4.349 -11.593 1.00 97.81 104 TYR A CA 1
ATOM 866 C C . TYR A 1 104 ? 1.734 5.397 -10.552 1.00 97.81 104 TYR A C 1
ATOM 868 O O . TYR A 1 104 ? 1.954 6.567 -10.863 1.00 97.81 104 TYR A O 1
ATOM 876 N N . PHE A 1 105 ? 1.817 4.970 -9.296 1.00 97.81 105 PHE A N 1
ATOM 877 C CA . PHE A 1 105 ? 2.413 5.794 -8.262 1.00 97.81 105 PHE A CA 1
ATOM 878 C C . PHE A 1 105 ? 3.928 5.864 -8.457 1.00 97.81 105 PHE A C 1
ATOM 880 O O . PHE A 1 105 ? 4.605 4.837 -8.522 1.00 97.81 105 PHE A O 1
ATOM 887 N N . LEU A 1 106 ? 4.459 7.081 -8.532 1.00 97.31 106 LEU A N 1
ATOM 888 C CA . LEU A 1 106 ? 5.889 7.346 -8.472 1.00 97.31 106 LEU A CA 1
ATOM 889 C C . LEU A 1 106 ? 6.448 6.807 -7.158 1.00 97.31 106 LEU A C 1
ATOM 891 O O . LEU A 1 106 ? 5.834 6.966 -6.107 1.00 97.31 106 LEU A O 1
ATOM 895 N N . ALA A 1 107 ? 7.643 6.229 -7.179 1.00 95.12 107 ALA A N 1
ATOM 896 C CA . ALA A 1 107 ? 8.306 5.760 -5.967 1.00 95.12 107 ALA A CA 1
ATOM 897 C C . ALA A 1 107 ? 8.458 6.892 -4.933 1.00 95.12 107 ALA A C 1
ATOM 899 O O . ALA A 1 107 ? 8.285 6.669 -3.732 1.00 95.12 107 ALA A O 1
ATOM 900 N N . TYR A 1 108 ? 8.732 8.112 -5.409 1.00 94.56 108 TYR A N 1
ATOM 901 C CA . TYR A 1 108 ? 8.955 9.297 -4.590 1.00 94.56 108 TYR A CA 1
ATOM 902 C C . TYR A 1 108 ? 8.709 10.615 -5.344 1.00 94.56 108 TYR A C 1
ATOM 904 O O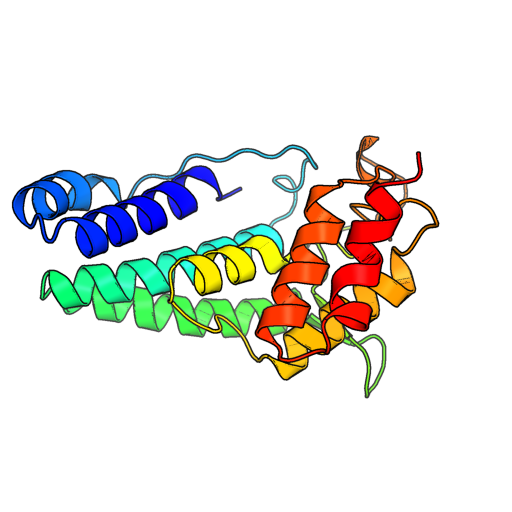 . TYR A 1 108 ? 8.677 10.662 -6.572 1.00 94.56 108 TYR A O 1
ATOM 912 N N . THR A 1 109 ? 8.586 11.712 -4.592 1.00 92.94 109 THR A N 1
ATOM 913 C CA . THR A 1 109 ? 8.623 13.098 -5.104 1.00 92.94 109 THR A CA 1
ATOM 914 C C . THR A 1 109 ? 9.992 13.751 -4.901 1.00 92.94 109 THR A C 1
ATOM 916 O O . THR A 1 109 ? 10.790 13.270 -4.106 1.00 92.94 109 THR A O 1
ATOM 919 N N . GLY A 1 110 ? 10.246 14.894 -5.547 1.00 88.25 110 GLY A N 1
ATOM 920 C CA . GLY A 1 110 ? 11.429 15.723 -5.265 1.00 88.25 110 GLY A CA 1
ATOM 921 C C . GLY A 1 110 ? 12.733 15.251 -5.917 1.00 88.25 110 GLY A C 1
ATOM 922 O O . GLY A 1 110 ? 13.790 15.774 -5.584 1.00 88.25 110 GLY A O 1
ATOM 923 N N . GLY A 1 111 ? 12.664 14.286 -6.839 1.00 85.19 111 GLY A N 1
ATOM 924 C CA . GLY A 1 111 ? 13.782 13.930 -7.717 1.00 85.19 111 GLY A CA 1
ATOM 925 C C . GLY A 1 111 ? 14.059 14.975 -8.809 1.00 85.19 111 GLY A C 1
ATOM 926 O O . GLY A 1 111 ? 13.395 16.011 -8.889 1.00 85.19 111 GLY A O 1
ATOM 927 N N . GLN A 1 112 ? 15.012 14.681 -9.692 1.00 85.06 112 GLN A N 1
ATOM 928 C CA . GLN A 1 112 ? 15.400 15.497 -10.851 1.00 85.06 112 GLN A CA 1
ATOM 929 C C . GLN A 1 112 ? 14.465 15.334 -12.067 1.00 85.06 112 GLN A C 1
ATOM 931 O O . GLN A 1 112 ? 14.800 15.738 -13.179 1.00 85.06 112 GLN A O 1
ATOM 936 N N . GLY A 1 113 ? 13.270 14.776 -11.860 1.00 80.75 113 GLY A N 1
ATOM 937 C CA . GLY A 1 113 ? 12.257 14.555 -12.897 1.00 80.75 113 GLY A CA 1
ATOM 938 C C . GLY A 1 113 ? 12.057 13.086 -13.265 1.00 80.75 113 GLY A C 1
ATOM 939 O O . GLY A 1 113 ? 11.230 12.792 -14.132 1.00 80.75 113 GLY A O 1
ATOM 940 N N . GLU A 1 114 ? 12.758 12.178 -12.586 1.00 88.31 114 GLU A N 1
ATOM 941 C CA . GLU A 1 114 ? 12.646 10.735 -12.758 1.00 88.31 114 GLU A CA 1
ATOM 942 C C . GLU A 1 114 ? 11.203 10.268 -12.545 1.00 88.31 114 GLU A C 1
ATOM 944 O O . GLU A 1 114 ? 10.455 10.794 -11.713 1.00 88.31 114 GLU A O 1
ATOM 949 N N . LYS A 1 115 ? 10.810 9.253 -13.314 1.00 93.25 115 LYS A N 1
ATOM 950 C CA . LYS A 1 115 ? 9.489 8.624 -13.230 1.00 93.25 115 LYS A CA 1
ATOM 951 C C . LYS A 1 115 ? 9.609 7.226 -12.648 1.00 93.25 115 LYS A C 1
ATOM 953 O O . LYS A 1 115 ? 9.140 6.255 -13.234 1.00 93.25 115 LYS A O 1
ATOM 958 N N . SER A 1 116 ? 10.284 7.149 -11.505 1.00 94.69 116 SER A N 1
ATOM 959 C CA . SER A 1 116 ? 10.641 5.888 -10.869 1.00 94.69 116 SER A CA 1
ATOM 960 C C . SER A 1 116 ? 9.412 5.145 -10.354 1.00 94.69 116 SER A C 1
ATOM 962 O O . SER A 1 116 ? 8.514 5.768 -9.790 1.00 94.69 116 SER A O 1
ATOM 964 N N . ILE A 1 117 ? 9.394 3.823 -10.491 1.00 96.00 117 ILE A N 1
ATOM 965 C CA . ILE A 1 117 ? 8.391 2.915 -9.923 1.00 96.00 117 ILE A CA 1
ATOM 966 C C . ILE A 1 117 ? 9.082 1.942 -8.967 1.00 96.00 117 ILE A C 1
ATOM 968 O O . ILE A 1 117 ? 10.177 1.464 -9.263 1.00 96.00 117 ILE A O 1
ATOM 972 N N . PHE A 1 118 ? 8.461 1.695 -7.814 1.00 95.12 118 PHE A N 1
ATOM 973 C CA . PHE A 1 118 ? 8.964 0.810 -6.763 1.00 95.12 118 PHE A CA 1
ATOM 974 C C . PHE A 1 118 ? 7.979 -0.342 -6.590 1.00 95.12 118 PHE A C 1
ATOM 976 O O . PHE A 1 118 ? 6.816 -0.079 -6.315 1.00 95.12 118 PHE A O 1
ATOM 983 N N . THR A 1 119 ? 8.429 -1.583 -6.757 1.00 9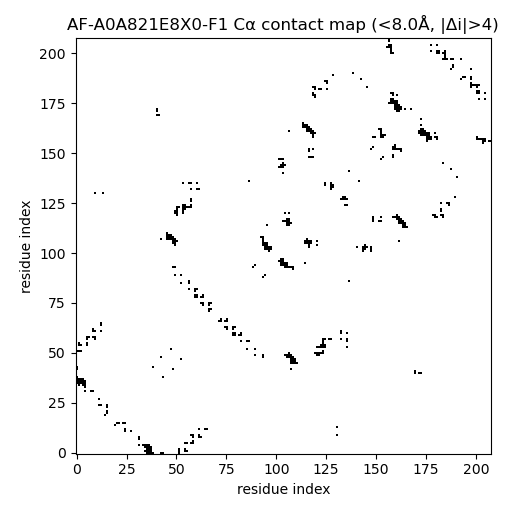3.69 119 THR A N 1
ATOM 984 C CA . THR A 1 119 ? 7.545 -2.763 -6.867 1.00 93.69 119 THR A CA 1
ATOM 985 C C . THR A 1 119 ? 7.016 -3.287 -5.534 1.00 93.69 119 THR A C 1
ATOM 987 O O . THR A 1 119 ? 6.260 -4.247 -5.486 1.00 93.69 119 THR A O 1
ATOM 990 N N . ASP A 1 120 ? 7.441 -2.666 -4.440 1.00 91.88 120 ASP A N 1
ATOM 991 C CA . ASP A 1 120 ? 6.942 -2.916 -3.089 1.00 91.88 120 ASP A CA 1
ATOM 992 C C . ASP A 1 120 ? 6.155 -1.693 -2.560 1.00 91.88 120 ASP A C 1
ATOM 994 O O . ASP A 1 120 ? 5.824 -1.560 -1.385 1.00 91.88 120 ASP A O 1
ATOM 998 N N . ALA A 1 121 ? 5.817 -0.740 -3.439 1.00 94.00 121 ALA A N 1
ATOM 999 C CA . ALA A 1 121 ? 5.201 0.529 -3.053 1.00 94.00 121 ALA A CA 1
ATOM 1000 C C . ALA A 1 121 ? 3.845 0.382 -2.348 1.00 94.00 121 ALA A C 1
ATOM 1002 O O . ALA A 1 121 ? 3.457 1.276 -1.592 1.00 94.00 121 ALA A O 1
ATOM 1003 N N . LEU A 1 122 ? 3.126 -0.717 -2.588 1.00 96.56 122 LEU A N 1
ATOM 1004 C CA . LEU A 1 122 ? 1.806 -0.983 -2.018 1.00 96.56 122 LEU A CA 1
ATOM 1005 C C . LEU A 1 122 ? 1.829 -1.945 -0.821 1.00 96.56 122 LEU A C 1
ATOM 1007 O O . LEU A 1 122 ? 0.769 -2.439 -0.438 1.00 96.56 122 LEU A O 1
ATOM 1011 N N . TYR A 1 123 ? 2.979 -2.183 -0.182 1.00 95.06 123 TYR A N 1
ATOM 1012 C CA . TYR A 1 123 ? 3.069 -3.090 0.970 1.00 95.06 123 TYR A CA 1
ATOM 1013 C C . TYR A 1 123 ? 2.067 -2.773 2.092 1.00 95.06 123 TYR A C 1
ATOM 1015 O O . TYR A 1 123 ? 1.422 -3.667 2.638 1.00 95.06 123 TYR A O 1
ATOM 1023 N N . GLY A 1 124 ? 1.823 -1.487 2.372 1.00 94.81 124 GLY A N 1
ATOM 1024 C CA . GLY A 1 124 ? 0.803 -1.079 3.345 1.00 94.81 124 GLY A CA 1
ATOM 1025 C C . GLY A 1 124 ? -0.605 -1.600 3.018 1.00 94.81 124 GLY A C 1
ATOM 1026 O O . GLY A 1 124 ? -1.371 -1.907 3.928 1.00 94.81 124 GLY A O 1
ATOM 1027 N N . GLN A 1 125 ? -0.942 -1.782 1.734 1.00 97.62 125 GLN A N 1
ATOM 1028 C CA . GLN A 1 125 ? -2.202 -2.408 1.324 1.00 97.62 125 GLN A CA 1
ATOM 1029 C C . GLN A 1 125 ? -2.217 -3.920 1.585 1.00 97.62 125 GLN A C 1
ATOM 1031 O O . GLN A 1 125 ? -3.270 -4.446 1.952 1.00 97.62 125 GLN A O 1
ATOM 1036 N N . VAL A 1 126 ? -1.086 -4.617 1.418 1.00 96.44 126 VAL A N 1
ATOM 1037 C CA . VAL A 1 126 ? -0.971 -6.036 1.800 1.00 96.44 126 VAL A CA 1
ATOM 1038 C C . VAL A 1 126 ? -1.264 -6.177 3.285 1.00 96.44 126 VAL A C 1
ATOM 1040 O O . VAL A 1 126 ? -2.149 -6.943 3.656 1.00 96.44 126 VAL A O 1
ATOM 1043 N N . LEU A 1 127 ? -0.607 -5.369 4.120 1.00 94.75 127 LEU A N 1
ATOM 1044 C CA . LEU A 1 127 ? -0.846 -5.368 5.561 1.00 94.75 127 LEU A CA 1
ATOM 1045 C C . LEU A 1 127 ? -2.308 -5.061 5.894 1.00 94.75 127 LEU A C 1
ATOM 1047 O O . LEU A 1 127 ? -2.925 -5.792 6.660 1.00 94.75 127 LEU A O 1
ATOM 1051 N N . ALA A 1 128 ? -2.899 -4.033 5.285 1.00 96.44 128 ALA A N 1
ATOM 1052 C CA . ALA A 1 128 ? -4.299 -3.702 5.524 1.00 96.44 128 ALA A CA 1
ATOM 1053 C C . ALA A 1 128 ? -5.252 -4.858 5.193 1.00 96.44 128 ALA A C 1
ATOM 1055 O O . ALA A 1 128 ? -6.195 -5.096 5.943 1.00 96.44 128 ALA A O 1
ATOM 1056 N N . PHE A 1 129 ? -5.007 -5.612 4.121 1.00 97.06 129 PHE A N 1
ATOM 1057 C CA . PHE A 1 129 ? -5.803 -6.805 3.841 1.00 97.06 129 PHE A CA 1
ATOM 1058 C C . PHE A 1 129 ? -5.548 -7.939 4.836 1.00 97.06 129 PHE A C 1
ATOM 1060 O O . PHE A 1 129 ? -6.509 -8.535 5.320 1.00 97.06 129 PHE A O 1
ATOM 1067 N N . THR A 1 130 ? -4.285 -8.210 5.173 1.00 93.88 130 THR A N 1
ATOM 1068 C CA . THR A 1 130 ? -3.901 -9.227 6.165 1.00 93.88 130 THR A CA 1
ATOM 1069 C C . THR A 1 130 ? -4.579 -8.980 7.510 1.00 93.88 130 THR A C 1
ATOM 1071 O O . THR A 1 130 ? -5.116 -9.905 8.108 1.00 93.88 130 THR A O 1
ATOM 1074 N N . TYR A 1 131 ? -4.632 -7.720 7.937 1.00 92.12 131 TYR A N 1
ATOM 1075 C CA . TYR A 1 131 ? -5.295 -7.283 9.163 1.00 92.12 131 TYR A CA 1
ATOM 1076 C C . TYR A 1 131 ? -6.766 -6.908 8.944 1.00 92.12 131 TYR A C 1
ATOM 1078 O O . TYR A 1 131 ? -7.322 -6.138 9.715 1.00 92.12 131 TYR A O 1
ATOM 1086 N N . GLY A 1 132 ? -7.431 -7.373 7.886 1.00 94.88 132 GLY A N 1
ATOM 1087 C CA . GLY A 1 132 ? -8.879 -7.192 7.713 1.00 94.88 132 GLY A CA 1
ATOM 1088 C C . GLY A 1 132 ? -9.384 -5.740 7.645 1.00 94.88 132 GLY A C 1
ATOM 1089 O O . GLY A 1 132 ? -10.583 -5.518 7.776 1.00 94.88 132 GLY A O 1
ATOM 1090 N N . LEU A 1 133 ? -8.505 -4.757 7.423 1.00 95.94 133 LEU A N 1
ATOM 1091 C CA . LEU A 1 133 ? -8.842 -3.335 7.267 1.00 95.94 133 LEU A CA 1
ATOM 1092 C C . LEU A 1 133 ? -9.420 -3.030 5.875 1.00 95.94 133 LEU A C 1
ATOM 1094 O O . LEU A 1 133 ? -9.986 -1.966 5.643 1.00 95.94 133 LEU A O 1
ATOM 1098 N N . GLY A 1 134 ? -9.268 -3.944 4.915 1.00 96.31 134 GLY A N 1
ATOM 1099 C CA . GLY A 1 134 ? -9.776 -3.773 3.556 1.00 96.31 134 GLY A CA 1
ATOM 1100 C C . GLY A 1 134 ? -8.961 -2.781 2.705 1.00 96.31 134 GLY A C 1
ATOM 1101 O O . GLY A 1 134 ? -7.773 -2.559 2.957 1.00 96.31 134 GLY A O 1
ATOM 1102 N N . PRO A 1 135 ? -9.553 -2.218 1.634 1.00 97.31 135 PRO A N 1
ATOM 1103 C CA . PRO A 1 135 ? -8.830 -1.362 0.697 1.00 97.31 135 PRO A CA 1
ATOM 1104 C C . PRO A 1 135 ? -8.547 0.037 1.275 1.00 97.31 135 PRO A C 1
ATOM 1106 O O . PRO A 1 135 ? -9.465 0.772 1.631 1.00 97.31 135 PRO A O 1
ATOM 1109 N N . LEU A 1 13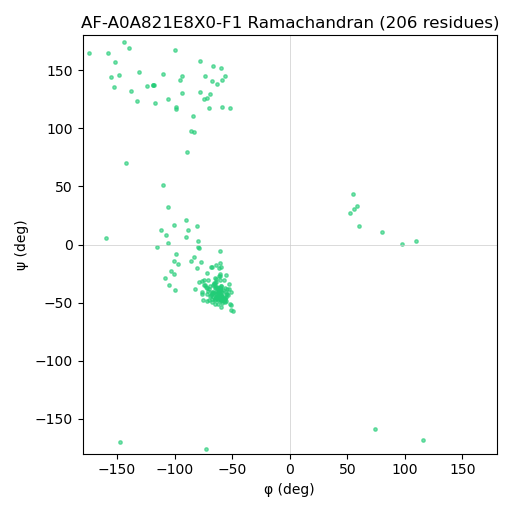6 ? -7.273 0.437 1.277 1.00 97.50 136 LEU A N 1
ATOM 1110 C CA . LEU A 1 136 ? -6.776 1.768 1.652 1.00 97.50 136 LEU A CA 1
ATOM 1111 C C . LEU A 1 136 ? -6.912 2.799 0.523 1.00 97.50 136 LEU A C 1
ATOM 1113 O O . LEU A 1 136 ? -6.858 4.011 0.730 1.00 97.50 136 LEU A O 1
ATOM 1117 N N . TYR A 1 137 ? -7.036 2.329 -0.713 1.00 97.44 137 TYR A N 1
ATOM 1118 C CA . TYR A 1 137 ? -7.128 3.182 -1.888 1.00 97.44 137 TYR A CA 1
ATOM 1119 C C . TYR A 1 137 ? -8.078 2.577 -2.922 1.00 97.44 137 TYR A C 1
ATOM 1121 O O . TYR A 1 137 ? -8.567 1.457 -2.777 1.00 97.44 137 TYR A O 1
ATOM 1129 N N . SER A 1 138 ? -8.352 3.316 -3.996 1.00 96.69 138 SER A N 1
ATOM 1130 C CA . SER A 1 138 ? -9.147 2.799 -5.111 1.00 96.69 138 SER A CA 1
ATOM 1131 C C . SER A 1 138 ? -8.504 1.548 -5.725 1.00 96.69 138 SER A C 1
ATOM 1133 O O . SER A 1 138 ? -7.411 1.621 -6.292 1.00 96.69 138 SER A O 1
ATOM 1135 N N . ILE A 1 139 ? -9.219 0.416 -5.672 1.00 97.38 139 ILE A N 1
ATOM 1136 C CA . ILE A 1 139 ? -8.780 -0.871 -6.242 1.00 97.38 139 ILE A CA 1
ATOM 1137 C C . ILE A 1 139 ? -8.449 -0.731 -7.729 1.00 97.38 139 ILE A C 1
ATOM 1139 O O . ILE A 1 139 ? -7.442 -1.262 -8.184 1.00 97.38 139 ILE A O 1
ATOM 1143 N N . SER A 1 140 ? -9.246 0.021 -8.497 1.00 95.62 140 SER A N 1
ATOM 1144 C CA . SER A 1 140 ? -8.985 0.204 -9.930 1.00 95.62 140 SER A CA 1
ATOM 1145 C C . SER A 1 140 ? -7.676 0.947 -10.198 1.00 95.62 140 SER A C 1
ATOM 1147 O O . SER A 1 140 ? -7.014 0.675 -11.192 1.00 95.62 140 SER A O 1
ATOM 1149 N N . ILE A 1 141 ? -7.294 1.885 -9.326 1.00 96.75 141 ILE A N 1
ATOM 1150 C CA . ILE A 1 141 ? -6.028 2.619 -9.448 1.00 96.75 141 ILE A CA 1
ATOM 1151 C C . ILE A 1 141 ? -4.854 1.736 -9.018 1.00 96.75 141 ILE A C 1
ATOM 1153 O O . ILE A 1 141 ? -3.832 1.711 -9.699 1.00 96.75 141 ILE A O 1
ATOM 1157 N N . MET A 1 142 ? -5.017 0.956 -7.945 1.00 97.88 142 MET A N 1
ATOM 1158 C CA . MET A 1 142 ? -3.998 -0.004 -7.513 1.00 97.88 142 MET A CA 1
ATOM 1159 C C . MET A 1 142 ? -3.736 -1.076 -8.577 1.00 97.88 142 MET A C 1
ATOM 1161 O O . MET A 1 142 ? -2.580 -1.359 -8.863 1.00 97.88 142 MET A O 1
ATOM 1165 N N . LYS A 1 143 ? -4.772 -1.594 -9.252 1.00 97.06 143 LYS A N 1
ATOM 1166 C CA . LYS A 1 143 ? -4.602 -2.513 -10.394 1.00 97.06 143 LYS A CA 1
ATOM 1167 C C . LYS A 1 143 ? -3.741 -1.911 -11.506 1.00 97.06 143 LYS A C 1
ATOM 1169 O O . LYS A 1 143 ? -2.784 -2.542 -11.936 1.00 97.06 143 LYS A O 1
ATOM 1174 N N . LYS A 1 144 ? -4.008 -0.662 -11.905 1.00 96.88 144 LYS A N 1
ATOM 1175 C CA . LYS A 1 144 ? -3.201 0.044 -12.921 1.00 96.88 144 LYS A CA 1
ATOM 1176 C C . LYS A 1 144 ? -1.731 0.193 -12.515 1.00 96.88 144 LYS A C 1
ATOM 1178 O O . LYS A 1 144 ? -0.841 0.117 -13.365 1.00 96.88 144 LYS A O 1
ATOM 1183 N N . HIS A 1 145 ? -1.475 0.401 -11.223 1.00 97.69 145 HIS A N 1
ATOM 1184 C CA . HIS A 1 145 ? -0.117 0.421 -10.693 1.00 97.69 145 HIS A CA 1
ATOM 1185 C C . HIS A 1 145 ? 0.559 -0.949 -10.832 1.00 97.69 145 HIS A C 1
ATOM 1187 O O . HIS A 1 145 ? 1.620 -1.009 -11.443 1.00 97.69 145 HIS A O 1
ATOM 1193 N N . LEU A 1 146 ? -0.085 -2.033 -10.384 1.00 97.50 146 LEU A N 1
ATOM 1194 C CA . LEU A 1 146 ? 0.443 -3.403 -10.496 1.00 97.50 146 LEU A CA 1
ATOM 1195 C C . LEU A 1 146 ? 0.681 -3.832 -11.956 1.00 97.50 146 LEU A C 1
ATOM 1197 O O . LEU A 1 146 ? 1.674 -4.485 -12.268 1.00 97.50 146 LEU A O 1
ATOM 1201 N N . GLU A 1 147 ? -0.193 -3.433 -12.881 1.00 96.44 147 GLU A N 1
ATOM 1202 C CA . GLU A 1 147 ? 0.011 -3.640 -14.323 1.00 96.44 147 GLU A CA 1
ATOM 1203 C C . GLU A 1 147 ? 1.247 -2.886 -14.839 1.00 96.44 147 GLU A C 1
ATOM 1205 O O . GLU A 1 147 ? 1.973 -3.364 -15.714 1.00 96.44 147 GLU A O 1
ATOM 1210 N N . SER A 1 148 ? 1.502 -1.692 -14.302 1.00 97.12 148 SER A N 1
ATOM 1211 C CA . SER A 1 148 ? 2.666 -0.883 -14.666 1.00 97.12 148 SER A CA 1
ATOM 1212 C C . SER A 1 148 ? 3.960 -1.405 -14.039 1.00 97.12 148 SER A C 1
ATOM 1214 O O . SER A 1 148 ? 5.002 -1.307 -14.681 1.00 97.12 148 SER A O 1
ATOM 1216 N N . GLU A 1 149 ? 3.912 -2.009 -12.848 1.00 96.44 149 GLU A N 1
ATOM 1217 C CA . GLU A 1 149 ? 5.051 -2.728 -12.260 1.00 96.44 149 GLU A CA 1
ATOM 1218 C C . GLU A 1 149 ? 5.513 -3.859 -13.179 1.00 96.44 149 GLU A C 1
ATOM 1220 O O . GLU A 1 149 ? 6.691 -3.923 -13.512 1.00 96.44 149 GLU A O 1
ATOM 1225 N N . VAL A 1 150 ? 4.593 -4.678 -13.700 1.00 96.06 150 VAL A N 1
ATOM 1226 C CA . VAL A 1 150 ? 4.946 -5.710 -14.692 1.00 96.06 150 VAL A CA 1
ATOM 1227 C C . VAL A 1 150 ? 5.473 -5.073 -15.978 1.00 96.06 150 VAL A C 1
ATOM 1229 O O . VAL A 1 150 ? 6.497 -5.488 -16.509 1.00 96.06 150 VAL A O 1
ATOM 1232 N N . ARG A 1 151 ? 4.819 -4.027 -16.494 1.00 95.69 151 ARG A N 1
ATOM 1233 C CA . ARG A 1 151 ? 5.255 -3.386 -17.747 1.00 95.69 151 ARG A CA 1
ATOM 1234 C C . ARG A 1 151 ? 6.682 -2.833 -17.675 1.00 95.69 151 ARG A C 1
ATOM 1236 O O . ARG A 1 151 ? 7.376 -2.837 -18.688 1.00 95.69 151 ARG A O 1
ATOM 1243 N N . LEU A 1 152 ? 7.086 -2.306 -16.521 1.00 95.00 152 LEU A N 1
ATOM 1244 C CA . LEU A 1 152 ? 8.327 -1.544 -16.378 1.00 95.00 152 LEU A CA 1
ATOM 1245 C C . LEU A 1 152 ? 9.443 -2.326 -15.682 1.00 95.00 152 LEU A C 1
ATOM 1247 O O . LEU A 1 152 ? 10.605 -2.141 -16.030 1.00 95.00 152 LEU A O 1
ATOM 1251 N N . ALA A 1 153 ? 9.108 -3.171 -14.711 1.00 95.12 153 ALA A N 1
ATOM 1252 C CA . ALA A 1 153 ? 10.067 -3.787 -13.800 1.00 95.12 153 ALA A CA 1
ATOM 1253 C C . ALA A 1 153 ? 10.171 -5.314 -13.942 1.00 95.12 153 ALA A C 1
ATOM 1255 O O . ALA A 1 153 ? 10.985 -5.923 -13.249 1.00 95.12 153 ALA A O 1
ATOM 1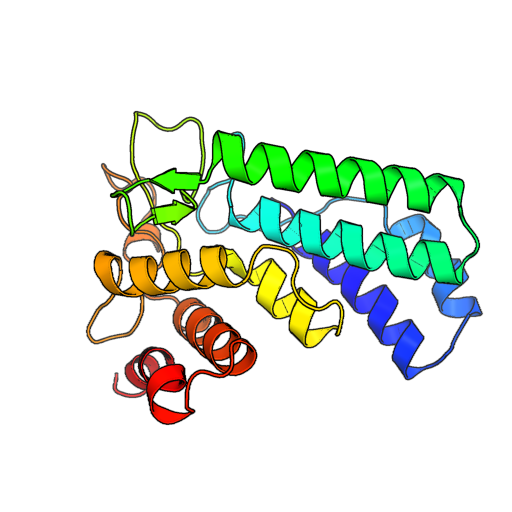256 N N . ASP A 1 154 ? 9.383 -5.946 -14.817 1.00 95.56 154 ASP A N 1
ATOM 1257 C CA . ASP A 1 154 ? 9.411 -7.398 -14.998 1.00 95.56 154 ASP A CA 1
ATOM 1258 C C . ASP A 1 154 ? 10.760 -7.911 -15.517 1.00 95.56 154 ASP A C 1
ATOM 1260 O O . ASP A 1 154 ? 11.380 -7.343 -16.420 1.00 95.56 154 ASP A O 1
ATOM 1264 N N . THR A 1 155 ? 11.210 -9.030 -14.953 1.00 94.00 155 THR A N 1
ATOM 1265 C CA . THR A 1 155 ? 12.416 -9.744 -15.383 1.00 94.00 155 THR A CA 1
ATOM 1266 C C . THR A 1 155 ? 12.173 -11.257 -15.361 1.00 94.00 155 THR A C 1
ATOM 1268 O O . THR A 1 155 ? 11.183 -11.712 -14.785 1.00 94.00 155 THR A O 1
ATOM 1271 N N . PRO A 1 156 ? 13.077 -12.082 -15.923 1.00 92.38 156 PRO A N 1
ATOM 1272 C CA . PRO A 1 156 ? 12.999 -13.539 -15.782 1.00 92.38 156 PRO A CA 1
ATOM 1273 C C . PRO A 1 156 ? 13.084 -14.056 -14.336 1.00 92.38 156 PRO A C 1
ATOM 1275 O O . PRO A 1 156 ? 12.738 -15.206 -14.096 1.00 92.38 156 PRO A O 1
ATOM 1278 N N . TYR A 1 157 ? 13.537 -13.228 -13.391 1.00 90.88 157 TYR A N 1
ATOM 1279 C CA . TYR A 1 157 ? 13.769 -13.602 -11.992 1.00 90.88 157 TYR A CA 1
ATOM 1280 C C . TYR A 1 157 ? 12.697 -13.053 -11.036 1.00 90.88 157 TYR A C 1
ATOM 1282 O O . TYR A 1 157 ? 12.785 -13.267 -9.833 1.00 90.88 157 TYR A O 1
ATOM 1290 N N . GLY A 1 158 ? 11.698 -12.339 -11.564 1.00 92.69 158 GLY A N 1
ATOM 1291 C CA . GLY A 1 158 ? 10.700 -11.596 -10.793 1.00 92.69 158 GLY A CA 1
ATOM 1292 C C . GLY A 1 158 ? 10.803 -10.092 -11.034 1.00 92.69 158 GLY A C 1
ATOM 1293 O O . GLY A 1 158 ? 11.489 -9.636 -11.956 1.00 92.69 158 GLY A O 1
ATOM 1294 N N . LEU A 1 159 ? 10.113 -9.314 -10.210 1.00 94.31 159 LEU A N 1
ATOM 1295 C CA . LEU A 1 159 ? 10.054 -7.862 -10.340 1.00 94.31 159 LEU A CA 1
ATOM 1296 C C . LEU A 1 159 ? 11.329 -7.186 -9.805 1.00 94.31 159 LEU A C 1
ATOM 1298 O O . LEU A 1 159 ? 11.784 -7.458 -8.691 1.00 94.31 159 LEU A O 1
ATOM 1302 N N . ARG A 1 160 ? 11.902 -6.278 -10.602 1.00 93.69 160 ARG A N 1
ATOM 1303 C CA . ARG A 1 160 ? 13.000 -5.400 -10.179 1.00 93.69 160 ARG A CA 1
ATOM 1304 C C . ARG A 1 160 ? 12.496 -4.391 -9.163 1.00 93.69 160 ARG A C 1
ATOM 1306 O O . ARG A 1 160 ? 11.563 -3.652 -9.451 1.00 93.69 160 ARG A O 1
ATOM 1313 N N . MET A 1 161 ? 13.213 -4.287 -8.048 1.00 91.62 161 MET A N 1
ATOM 1314 C CA . MET A 1 161 ? 12.851 -3.447 -6.914 1.00 91.62 161 MET A CA 1
ATOM 1315 C C . MET A 1 161 ? 12.500 -2.008 -7.327 1.00 91.62 161 MET A C 1
ATOM 1317 O O . MET A 1 161 ? 11.399 -1.543 -7.041 1.00 91.62 161 MET A O 1
ATOM 1321 N N . LEU A 1 162 ? 13.409 -1.288 -7.994 1.00 93.69 162 LEU A N 1
ATOM 1322 C CA . LEU A 1 162 ? 13.186 0.099 -8.405 1.00 93.69 162 LEU A CA 1
ATOM 1323 C C . LEU A 1 162 ? 13.580 0.296 -9.870 1.00 93.69 162 LEU A C 1
ATOM 1325 O O . LEU A 1 162 ? 14.720 0.076 -10.264 1.00 93.69 162 LEU A O 1
ATOM 1329 N N . THR A 1 163 ? 12.649 0.777 -10.688 1.00 94.06 163 THR A N 1
ATOM 1330 C CA . THR A 1 163 ? 12.912 1.077 -12.103 1.00 94.06 163 THR A CA 1
ATOM 1331 C C . THR A 1 163 ? 12.715 2.559 -12.371 1.00 94.06 163 THR A C 1
ATOM 1333 O O . THR A 1 163 ? 11.738 3.133 -11.908 1.00 94.06 163 THR A O 1
ATOM 1336 N N . GLY A 1 164 ? 13.612 3.185 -13.139 1.00 91.69 164 GLY A N 1
ATOM 1337 C CA . GLY A 1 164 ? 13.456 4.565 -13.618 1.00 91.69 164 GLY A CA 1
ATOM 1338 C C . GLY A 1 164 ? 14.170 5.647 -12.799 1.00 91.69 164 GLY A C 1
ATOM 1339 O O . GLY A 1 164 ? 14.085 6.812 -13.182 1.00 91.69 164 GLY A O 1
ATOM 1340 N N . ARG A 1 165 ? 14.893 5.283 -11.727 1.00 90.12 165 ARG A N 1
ATOM 1341 C CA . ARG A 1 165 ? 15.800 6.188 -10.998 1.00 90.12 165 ARG A CA 1
ATOM 1342 C C . ARG A 1 165 ? 17.167 6.195 -11.681 1.00 90.12 165 ARG A C 1
ATOM 1344 O O . ARG A 1 165 ? 17.965 5.295 -11.447 1.00 90.12 165 ARG A O 1
ATOM 1351 N N . GLU A 1 166 ? 17.414 7.196 -12.523 1.00 83.12 166 GLU A N 1
ATOM 1352 C CA . GLU A 1 166 ? 18.668 7.335 -13.272 1.00 83.12 166 GLU A CA 1
ATOM 1353 C C . GLU A 1 166 ? 19.348 8.694 -13.014 1.00 83.12 166 GLU A C 1
ATOM 1355 O O . GLU A 1 166 ? 18.665 9.719 -13.052 1.00 83.12 166 GLU A O 1
ATOM 1360 N N . PRO A 1 167 ? 20.681 8.735 -12.804 1.00 84.44 167 PRO A N 1
ATOM 1361 C CA . PRO A 1 167 ? 21.573 7.579 -12.699 1.00 84.44 167 PRO A CA 1
ATOM 1362 C C . PRO A 1 167 ? 21.267 6.749 -11.446 1.00 84.44 167 PRO A C 1
ATOM 1364 O O . PRO A 1 167 ? 20.781 7.288 -10.453 1.00 84.44 167 PRO A O 1
ATOM 1367 N N . LEU A 1 168 ? 21.572 5.451 -11.483 1.00 81.56 168 LEU A N 1
ATOM 1368 C CA . LEU A 1 168 ? 21.456 4.575 -10.312 1.00 81.56 168 LEU A CA 1
ATOM 1369 C C . LEU A 1 168 ? 22.186 5.191 -9.113 1.00 81.56 168 LEU A C 1
ATOM 1371 O O . LEU A 1 168 ? 23.407 5.371 -9.138 1.00 81.56 168 LEU A O 1
ATOM 1375 N N . THR A 1 169 ? 21.439 5.505 -8.057 1.00 81.88 169 THR A N 1
ATOM 1376 C CA . THR A 1 169 ? 21.996 6.107 -6.836 1.00 81.88 169 THR A CA 1
ATOM 1377 C C . THR A 1 169 ? 22.190 5.084 -5.721 1.00 81.88 169 THR A C 1
ATOM 1379 O O . THR A 1 169 ? 22.922 5.357 -4.770 1.00 81.88 169 THR A O 1
ATOM 1382 N N . ASN A 1 170 ? 21.588 3.895 -5.844 1.00 82.94 170 ASN A N 1
ATOM 1383 C CA . ASN A 1 170 ? 21.715 2.799 -4.889 1.00 82.94 170 ASN A CA 1
ATOM 1384 C C . ASN A 1 170 ? 21.868 1.452 -5.632 1.00 82.94 170 ASN A C 1
ATOM 1386 O O . ASN A 1 170 ? 21.073 1.164 -6.526 1.00 82.94 170 ASN A O 1
ATOM 1390 N N . PRO A 1 171 ? 22.840 0.589 -5.268 1.00 83.19 171 PRO A N 1
ATOM 1391 C CA . PRO A 1 171 ? 22.980 -0.746 -5.860 1.00 83.19 171 PRO A CA 1
ATOM 1392 C C . PRO A 1 171 ? 21.720 -1.618 -5.769 1.00 83.19 171 PRO A C 1
ATOM 1394 O O . PRO A 1 171 ? 21.523 -2.494 -6.609 1.00 83.19 171 PRO A O 1
ATOM 1397 N N . GLN A 1 172 ? 20.866 -1.377 -4.770 1.00 85.50 172 GLN A N 1
ATOM 1398 C CA . GLN A 1 172 ? 19.606 -2.095 -4.593 1.00 85.50 172 GLN A CA 1
ATOM 1399 C C . GLN A 1 172 ? 18.583 -1.778 -5.688 1.00 85.50 172 GLN A C 1
ATOM 1401 O O . GLN A 1 172 ? 17.693 -2.590 -5.912 1.00 85.50 172 GLN A O 1
ATOM 1406 N N . ASP A 1 173 ? 18.717 -0.666 -6.418 1.00 86.81 173 ASP A N 1
ATOM 1407 C CA . ASP A 1 173 ? 17.756 -0.256 -7.455 1.00 86.81 173 ASP A CA 1
ATOM 1408 C C . ASP A 1 173 ? 17.537 -1.353 -8.494 1.00 86.81 173 ASP A C 1
ATOM 1410 O O . ASP A 1 173 ? 16.409 -1.701 -8.829 1.00 86.81 173 ASP A O 1
ATOM 1414 N N . ASN A 1 174 ? 18.633 -1.985 -8.909 1.00 86.94 174 ASN A N 1
ATOM 1415 C CA . ASN A 1 174 ? 18.624 -3.069 -9.885 1.00 86.94 174 ASN A CA 1
ATOM 1416 C C . ASN A 1 174 ? 18.480 -4.469 -9.280 1.00 86.94 174 ASN A C 1
ATOM 1418 O O . ASN A 1 174 ? 18.603 -5.454 -10.009 1.00 86.94 174 ASN A O 1
ATOM 1422 N N . SER A 1 175 ? 18.246 -4.581 -7.974 1.00 89.50 175 SER A N 1
ATOM 1423 C CA . SER A 1 175 ? 18.073 -5.878 -7.325 1.00 89.50 175 SER A CA 1
ATOM 1424 C C . SER A 1 175 ? 16.677 -6.459 -7.570 1.00 89.50 175 SER A C 1
ATOM 1426 O O . SER A 1 175 ? 15.719 -5.746 -7.880 1.00 89.50 175 SER A O 1
ATOM 1428 N N . ILE A 1 176 ? 16.576 -7.781 -7.434 1.00 88.69 176 ILE A N 1
ATOM 1429 C CA . ILE A 1 176 ? 15.303 -8.495 -7.361 1.00 88.69 176 ILE A CA 1
ATOM 1430 C C . ILE A 1 176 ? 15.023 -8.748 -5.889 1.00 88.69 176 ILE A C 1
ATOM 1432 O O . ILE A 1 176 ? 15.805 -9.419 -5.213 1.00 88.69 176 ILE A O 1
ATOM 1436 N N . TRP A 1 177 ? 13.921 -8.200 -5.389 1.00 83.88 177 TRP A N 1
ATOM 1437 C CA . TRP A 1 177 ? 13.437 -8.514 -4.051 1.00 83.88 177 TRP A CA 1
ATOM 1438 C C . TRP A 1 177 ? 12.332 -9.548 -4.191 1.00 83.88 177 TRP A C 1
ATOM 1440 O O . TRP A 1 177 ? 11.296 -9.274 -4.796 1.00 83.88 177 TRP A O 1
ATOM 1450 N N . MET A 1 178 ? 12.563 -10.744 -3.644 1.00 77.31 178 MET A N 1
ATOM 1451 C CA . MET A 1 178 ? 11.586 -11.839 -3.709 1.00 77.31 178 MET A CA 1
ATOM 1452 C C . MET A 1 178 ? 10.226 -11.399 -3.155 1.00 77.31 178 MET A C 1
ATOM 1454 O O . MET A 1 178 ? 9.195 -11.718 -3.742 1.00 77.31 178 MET A O 1
ATOM 1458 N N . ASP A 1 179 ? 10.239 -10.598 -2.087 1.00 82.44 179 ASP A N 1
ATOM 1459 C CA . ASP A 1 179 ? 9.026 -10.089 -1.452 1.00 82.44 179 ASP A CA 1
ATOM 1460 C C . ASP A 1 179 ? 8.232 -9.137 -2.359 1.00 82.44 179 ASP A C 1
ATOM 1462 O O . ASP A 1 179 ? 7.014 -9.224 -2.410 1.00 82.44 179 ASP A O 1
ATOM 1466 N N . ALA A 1 180 ? 8.883 -8.330 -3.204 1.00 87.12 180 ALA A N 1
ATOM 1467 C CA . ALA A 1 180 ? 8.161 -7.454 -4.132 1.00 87.12 180 ALA A CA 1
ATOM 1468 C C . ALA A 1 180 ? 7.276 -8.245 -5.117 1.00 87.12 180 ALA A C 1
ATOM 1470 O O . ALA A 1 180 ? 6.148 -7.859 -5.426 1.00 87.12 180 ALA A O 1
ATOM 1471 N N . SER A 1 181 ? 7.755 -9.408 -5.571 1.00 92.38 181 SER A N 1
ATOM 1472 C CA . SER A 1 181 ? 6.960 -10.298 -6.429 1.00 92.38 181 SER A CA 1
ATOM 1473 C C . SER A 1 181 ? 5.815 -10.968 -5.655 1.00 92.38 181 SER A C 1
ATOM 1475 O O . SER A 1 181 ? 4.744 -11.210 -6.221 1.00 92.38 181 SER A O 1
ATOM 1477 N N . GLN A 1 182 ? 6.002 -11.214 -4.354 1.00 91.88 182 GLN A N 1
ATOM 1478 C CA . GLN A 1 182 ? 4.962 -11.733 -3.460 1.00 91.88 182 GLN A CA 1
ATOM 1479 C C . GLN A 1 182 ? 3.896 -10.678 -3.167 1.00 91.88 182 GLN A C 1
ATOM 1481 O O . GLN A 1 182 ? 2.711 -10.988 -3.258 1.00 91.88 182 GLN A O 1
ATOM 1486 N N . VAL A 1 183 ? 4.283 -9.427 -2.921 1.00 94.12 183 VAL A N 1
ATOM 1487 C CA . VAL A 1 183 ? 3.369 -8.292 -2.727 1.00 94.12 183 VAL A CA 1
ATOM 1488 C C . VAL A 1 183 ? 2.462 -8.118 -3.935 1.00 94.12 183 VAL A C 1
ATOM 1490 O O . VAL A 1 183 ? 1.238 -8.084 -3.783 1.00 94.12 183 VAL A O 1
ATOM 1493 N N . TRP A 1 184 ? 3.033 -8.123 -5.142 1.00 96.38 184 TRP A N 1
ATOM 1494 C CA . TRP A 1 184 ? 2.256 -8.104 -6.381 1.00 96.38 184 TRP A CA 1
ATOM 1495 C C . TRP A 1 184 ? 1.254 -9.264 -6.451 1.00 96.38 184 TRP A C 1
ATOM 1497 O O . TRP A 1 184 ? 0.078 -9.072 -6.773 1.00 96.38 184 TRP A O 1
ATOM 1507 N N . SER A 1 185 ? 1.705 -10.474 -6.117 1.00 96.12 185 SER A N 1
ATOM 1508 C CA . SER A 1 185 ? 0.893 -11.692 -6.218 1.00 96.12 185 SER A CA 1
ATOM 1509 C C . SER A 1 185 ? -0.260 -11.699 -5.212 1.00 96.12 185 SER A C 1
ATOM 1511 O O . SER A 1 185 ? -1.415 -11.928 -5.575 1.00 96.12 185 SER A O 1
ATOM 1513 N N . VAL A 1 186 ? 0.025 -11.364 -3.952 1.00 96.50 186 VAL A N 1
ATOM 1514 C CA . VAL A 1 186 ? -0.959 -11.288 -2.865 1.00 96.50 186 VAL A CA 1
ATOM 1515 C C . VAL A 1 186 ? -2.031 -10.248 -3.171 1.00 96.50 186 VAL A C 1
ATOM 1517 O O . VAL A 1 186 ? -3.219 -10.527 -3.004 1.00 96.50 186 VAL A O 1
ATOM 1520 N N . LEU A 1 187 ? -1.652 -9.065 -3.658 1.00 97.75 187 LEU A N 1
ATOM 1521 C CA . LEU A 1 187 ? -2.629 -8.035 -4.012 1.00 97.75 187 LEU A CA 1
ATOM 1522 C C . LEU A 1 187 ? -3.537 -8.478 -5.162 1.00 97.75 187 LEU A C 1
ATOM 1524 O O . LEU A 1 187 ? -4.747 -8.267 -5.092 1.00 97.75 187 LEU A O 1
ATOM 1528 N N . ASN A 1 188 ? -2.999 -9.141 -6.188 1.00 97.81 188 ASN A N 1
ATOM 1529 C CA . ASN A 1 188 ? -3.821 -9.665 -7.280 1.00 97.81 188 ASN A CA 1
ATOM 1530 C C . ASN A 1 188 ? -4.811 -10.743 -6.814 1.00 97.81 188 ASN A C 1
ATOM 1532 O O . ASN A 1 188 ? -5.966 -10.715 -7.248 1.00 97.81 188 ASN A O 1
ATOM 1536 N N . LEU A 1 189 ? -4.421 -11.612 -5.875 1.00 97.06 189 LEU A N 1
ATOM 1537 C CA . LEU A 1 189 ? -5.346 -12.561 -5.239 1.00 97.06 189 LEU A CA 1
ATOM 1538 C C . LEU A 1 189 ? -6.490 -11.836 -4.515 1.00 97.06 189 LEU A C 1
ATOM 1540 O O . LEU A 1 189 ? -7.660 -12.132 -4.759 1.00 97.06 189 LEU A O 1
ATOM 1544 N N . TRP A 1 190 ? -6.180 -10.825 -3.694 1.00 97.00 190 TRP A N 1
ATOM 1545 C CA . TRP A 1 190 ? -7.198 -9.994 -3.029 1.00 97.00 190 TRP A CA 1
ATOM 1546 C C . TRP A 1 190 ? -8.108 -9.251 -4.009 1.00 97.00 190 TRP A C 1
ATOM 1548 O O . TRP A 1 190 ? -9.265 -8.952 -3.709 1.00 97.00 190 TRP A O 1
ATOM 1558 N N . PHE A 1 191 ? -7.606 -8.963 -5.204 1.00 96.44 191 PHE A N 1
ATOM 1559 C CA . PHE A 1 191 ? -8.350 -8.298 -6.261 1.00 96.44 191 PHE A CA 1
ATOM 1560 C C . PHE A 1 191 ? -9.140 -9.242 -7.181 1.00 96.44 191 PHE A C 1
ATOM 1562 O O . PHE A 1 191 ? -9.652 -8.782 -8.217 1.00 96.44 191 PHE A O 1
ATOM 1569 N N . ASN A 1 192 ? -9.281 -10.511 -6.782 1.00 95.31 192 ASN A N 1
ATOM 1570 C CA . ASN A 1 192 ? -9.986 -11.580 -7.492 1.00 95.31 192 ASN A CA 1
ATOM 1571 C C . ASN A 1 192 ? -9.431 -11.855 -8.898 1.00 95.31 192 ASN A C 1
ATOM 1573 O O . ASN A 1 192 ? -10.193 -12.169 -9.814 1.00 95.31 192 ASN A O 1
ATOM 1577 N N . ILE A 1 193 ? -8.121 -11.696 -9.087 1.00 96.56 193 ILE A N 1
ATOM 1578 C CA . ILE A 1 193 ? -7.433 -12.270 -10.248 1.00 96.56 193 ILE A CA 1
ATOM 1579 C C . ILE A 1 193 ? -7.317 -13.782 -10.025 1.00 96.56 193 ILE A C 1
ATOM 1581 O O . ILE A 1 193 ? -7.196 -14.233 -8.884 1.00 96.56 193 ILE A O 1
ATOM 1585 N N . ASP A 1 194 ? -7.418 -14.569 -11.097 1.00 96.56 194 ASP A N 1
ATOM 1586 C CA . ASP A 1 194 ? -7.282 -16.020 -11.002 1.00 96.56 194 ASP A CA 1
ATOM 1587 C C . ASP A 1 194 ? -5.910 -16.420 -10.445 1.00 96.56 194 ASP A C 1
ATOM 1589 O O . AS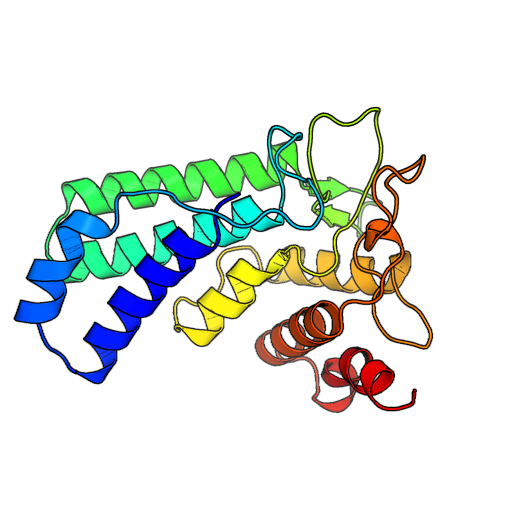P A 1 194 ? -4.923 -15.698 -10.589 1.00 96.56 194 ASP A O 1
ATOM 1593 N N . LEU A 1 195 ? -5.876 -17.580 -9.786 1.00 95.69 195 LEU A N 1
ATOM 1594 C CA . LEU A 1 195 ? -4.716 -18.052 -9.036 1.00 95.69 195 LEU A CA 1
ATOM 1595 C C . LEU A 1 195 ? -3.451 -18.107 -9.902 1.00 95.69 195 LEU A C 1
ATOM 1597 O O . LEU A 1 195 ? -2.424 -17.569 -9.498 1.00 95.69 195 LEU A O 1
ATOM 1601 N N . ASP A 1 196 ? -3.539 -18.700 -11.091 1.00 95.44 196 ASP A N 1
ATOM 1602 C CA . ASP A 1 196 ? -2.385 -18.894 -11.974 1.00 95.44 196 ASP A CA 1
ATOM 1603 C C . ASP A 1 196 ? -1.816 -17.543 -12.433 1.00 95.44 196 ASP A C 1
ATOM 1605 O O . ASP A 1 196 ? -0.611 -17.295 -12.347 1.00 95.44 196 ASP A O 1
ATOM 1609 N N . SER A 1 197 ? -2.686 -16.615 -12.845 1.00 95.31 197 SER A N 1
ATOM 1610 C CA . SER A 1 197 ? -2.267 -15.268 -13.245 1.00 95.31 197 SER A CA 1
ATOM 1611 C C . SER A 1 197 ? -1.715 -14.454 -12.076 1.00 95.31 197 SER A C 1
ATOM 1613 O O . SER A 1 197 ? -0.791 -13.662 -12.262 1.00 95.31 197 SER A O 1
ATOM 1615 N N . ALA A 1 198 ? -2.255 -14.632 -10.870 1.00 95.38 198 ALA A N 1
ATOM 1616 C CA . ALA A 1 198 ? -1.799 -13.918 -9.684 1.00 95.38 198 ALA A CA 1
ATOM 1617 C C . ALA A 1 198 ? -0.451 -14.440 -9.162 1.00 95.38 198 ALA A C 1
ATOM 1619 O O . ALA A 1 198 ? 0.315 -13.658 -8.614 1.00 95.38 198 ALA A O 1
ATOM 1620 N N . LEU A 1 199 ? -0.128 -15.724 -9.342 1.00 94.69 199 LEU A N 1
ATOM 1621 C CA . LEU A 1 199 ? 1.125 -16.312 -8.848 1.00 94.69 199 LEU A CA 1
ATOM 1622 C C . LEU A 1 199 ? 2.317 -16.138 -9.797 1.00 94.69 199 LEU A C 1
ATOM 1624 O O . LEU A 1 199 ? 3.460 -16.297 -9.362 1.00 94.69 199 LEU A O 1
ATOM 1628 N N . ILE A 1 200 ? 2.077 -15.751 -11.054 1.00 94.94 200 ILE A N 1
ATOM 1629 C CA . ILE A 1 200 ? 3.098 -15.736 -12.112 1.00 94.94 200 ILE A CA 1
ATOM 1630 C C . ILE A 1 200 ? 4.373 -14.962 -11.746 1.00 94.94 200 ILE A C 1
ATOM 1632 O O . ILE A 1 200 ? 5.464 -15.348 -12.158 1.00 94.94 200 ILE A O 1
ATOM 1636 N N . GLN A 1 201 ? 4.268 -13.875 -10.973 1.00 94.38 201 GLN A N 1
ATOM 1637 C CA . GLN A 1 201 ? 5.439 -13.100 -10.556 1.00 94.38 201 GLN A CA 1
ATOM 1638 C C . GLN A 1 201 ? 6.221 -13.790 -9.438 1.00 94.38 201 GLN A C 1
ATOM 1640 O O . GLN A 1 201 ? 7.447 -13.864 -9.511 1.00 94.38 201 GLN A O 1
ATOM 1645 N N . SER A 1 202 ? 5.534 -14.349 -8.438 1.00 91.31 202 SER A N 1
ATOM 1646 C CA . SER A 1 202 ? 6.186 -15.105 -7.359 1.00 91.31 202 SER A CA 1
ATOM 1647 C C . SER A 1 202 ? 6.908 -16.350 -7.875 1.00 91.31 202 SER A C 1
ATOM 1649 O O . SER A 1 202 ? 7.999 -16.666 -7.405 1.00 91.31 202 SER A O 1
ATOM 1651 N N . GLU A 1 203 ? 6.342 -17.045 -8.865 1.00 92.25 203 GLU A N 1
ATOM 1652 C CA . GLU A 1 203 ? 6.918 -18.282 -9.411 1.00 92.25 203 GLU A CA 1
ATOM 1653 C C . GLU A 1 203 ? 8.266 -18.076 -10.110 1.00 92.25 203 GLU A C 1
ATOM 1655 O O . GLU A 1 203 ? 9.121 -18.965 -10.093 1.00 92.25 203 GLU A O 1
ATOM 1660 N N . LYS A 1 204 ? 8.511 -16.888 -10.675 1.00 91.19 204 LYS A N 1
ATOM 1661 C CA . LYS A 1 204 ? 9.818 -16.542 -11.262 1.00 91.19 204 LYS A CA 1
ATOM 1662 C C . LYS A 1 204 ? 10.942 -16.574 -10.224 1.00 91.19 204 LYS A C 1
ATOM 1664 O O . LYS A 1 204 ? 12.075 -16.891 -10.582 1.00 91.19 204 LYS A O 1
ATOM 1669 N N . GLY A 1 205 ? 10.592 -16.332 -8.957 1.00 78.75 205 GLY A N 1
ATOM 1670 C CA . GLY A 1 205 ? 11.415 -16.456 -7.750 1.00 78.75 205 GLY A CA 1
ATOM 1671 C C . GLY A 1 205 ? 11.977 -17.856 -7.466 1.00 78.75 205 GLY A C 1
ATOM 1672 O O . GLY A 1 205 ? 12.899 -17.992 -6.673 1.00 78.75 205 GLY A O 1
ATOM 1673 N N . LEU A 1 206 ? 11.405 -18.911 -8.056 1.00 80.31 206 LEU A N 1
ATOM 1674 C CA . LEU A 1 206 ? 11.667 -20.296 -7.634 1.00 80.31 206 LEU A CA 1
ATOM 1675 C C . LEU A 1 206 ? 12.723 -21.028 -8.473 1.00 80.31 206 LEU A C 1
ATOM 1677 O O . LEU A 1 206 ? 13.215 -22.074 -8.058 1.00 80.31 206 LEU A O 1
ATOM 1681 N N . ASN A 1 207 ? 13.041 -20.523 -9.665 1.00 66.38 207 ASN A N 1
ATOM 1682 C CA . ASN A 1 207 ? 13.803 -21.262 -10.678 1.00 66.38 207 ASN A CA 1
ATOM 1683 C C . ASN A 1 207 ? 15.262 -20.793 -10.826 1.00 66.38 207 ASN A C 1
ATOM 1685 O O . ASN A 1 207 ? 15.802 -20.828 -11.935 1.00 66.38 207 ASN A O 1
ATOM 1689 N N . HIS A 1 208 ? 15.895 -20.338 -9.744 1.00 62.81 208 HIS A N 1
ATOM 1690 C CA . HIS A 1 208 ? 17.254 -19.790 -9.775 1.00 62.81 208 HIS A CA 1
ATOM 1691 C C . HIS A 1 208 ? 18.089 -20.131 -8.542 1.00 62.81 208 HIS A C 1
ATOM 1693 O O . HIS A 1 208 ? 17.536 -20.138 -7.422 1.00 62.81 208 HIS A O 1
#

Secondary structure (DSSP, 8-state):
--HHHHHHHHHHHHHHHHH--HHHHHHHGGGTT------TT-GGGSS-BHHHHHHHHHHHHHHHHHHHHTT-HHHHHHHHHHHHHHHHHHHHHTEEESSSS-EEE-SBSSSSS---EETTTTHHHHHHHHTT---SS-HHHHHHHHHHHHHHHEETTEEBSEES-SS--SGGGGPBPHHHHHHHHHHHHHTT--HHHHHHHHHHTT--

pLDDT: mean 89.49, std 10.54, range [41.12, 97.88]

Sequence (208 aa):
MGDVTTIFILETLELYRWTNDFIFLKDMYPHVVEECTYDIPYLSQYPTTTFNSFMHLAALHACMELTSIMNDTMTYNKCYESYFFAVKQINRLLWYHDSIDTGYFLAYTGGQGEKSIFTDALYGQVLAFTYGLGPLYSISIMKKHLESEVRLADTPYGLRMLTGREPLTNPQDNSIWMDASQVWSVLNLWFNIDLDSALIQSEKGLNH

Nearest PDB structures (foldseek):
  5fjs-assembly1_B  TM=8.089E-01  e=5.005E-08  Thermoanaerobacterium xylanolyticum LX-11
  5ost-assembly1_A  TM=7.917E-01  e=5.284E-08  Thermoanaerobacterium xylanolyticum LX-11
  7w2v-assembly1_A  TM=8.458E-01  e=6.730E-07  Thermoanaerobacterium xylanolyticum LX-11
  1v7v-assembly1_A  TM=7.135E-01  e=1.317E-03  Vibrio proteolyticus
  3k7x-assembly1_A  TM=5.380E-01  e=2.199E-02  Listeria innocua

Mean predicted aligned error: 5.09 Å

Foldseek 3Di:
DAAPLLVLLLVLLVVCVVPVDPVSNVVCVVVSPDGDDDDPLVQVVFPDFLQNLLSLLLSLLSQLVSCVVVVVVPSNVVSVVVLVVSLVCQCVFFWDDPDPQAIAGARGGDDPPWRKAFLCSNVSQLSCVVSVSHGSHPLSRVVRHLVVQCVFADDLQAGQGMGGDPPDPDPSRRDDDLVSLVSQLSSCVVVVNDNCVSCVRNVSNPPD